Protein AF-A0A2V9TSR8-F1 (afdb_monomer_lite)

Secondary structure (DSSP, 8-state):
-------TTS---HHHHHHHHHHHHHHHHHHHHHHHHHTTPPPP---EEE---SSPPEEEEETTEEEEE-HHHHHHHHHH---HHHHHHHGGG--S--EEEEESS-HHHHGGGGGGGEEEEESS-EEEPHHHHHHHHHHS-EEEE----PPGGGT--EEEEEEEEEEETTEEEEEEEEEEEEEEE-TTT--EEEEEEEEEEEEE--HHHHHHHHHHHHHHHHT-

Sequence (224 aa):
ILALHEKEGEPGLAVSRACVLAREMVEIVRGYNELVTKAGLPPLELGVGIAYQEAAPLYLMDGEKRIMISEALNESDRLSSCNKRARKAMEPLGSPFHVYAFQTVSDADAGEAAEDFVMAFNLGGIRLSPAAFQKLRKEISLEPVTLQLPELWGSESFQLFRGLVTVDNDIFRKIVLRESRVAQVDPRNFRLQKWTDKSYYEVCSDPAIYEQLETEKAVAAARS

Structure (mmCIF, N/CA/C/O backbone):
data_AF-A0A2V9TSR8-F1
#
_entry.id   AF-A0A2V9TSR8-F1
#
loop_
_atom_site.group_PDB
_atom_site.id
_atom_site.type_symbol
_atom_site.label_atom_id
_atom_site.label_alt_id
_atom_site.label_comp_id
_atom_site.label_asym_id
_atom_site.label_entity_id
_atom_site.label_seq_id
_atom_site.pdbx_PDB_ins_code
_atom_site.Cartn_x
_atom_site.Cartn_y
_atom_site.Cartn_z
_atom_site.occupancy
_atom_site.B_iso_or_equiv
_atom_site.auth_seq_id
_atom_site.auth_comp_id
_atom_site.auth_asym_id
_atom_site.auth_atom_id
_atom_site.pdbx_PDB_model_num
ATOM 1 N N . ILE A 1 1 ? -16.050 3.374 -4.638 1.00 80.00 1 ILE A N 1
ATOM 2 C CA . ILE A 1 1 ? -15.348 4.212 -3.638 1.00 80.00 1 ILE A CA 1
ATOM 3 C C . ILE A 1 1 ? -16.033 4.016 -2.296 1.00 80.00 1 ILE A C 1
ATOM 5 O O . ILE A 1 1 ? -17.256 4.087 -2.242 1.00 80.00 1 ILE A O 1
ATOM 9 N N . LEU A 1 2 ? -15.258 3.708 -1.259 1.00 89.88 2 LEU A N 1
ATOM 10 C CA . LEU A 1 2 ? -15.707 3.535 0.122 1.00 89.88 2 LEU A CA 1
ATOM 11 C C . LEU A 1 2 ? -15.039 4.619 0.975 1.00 89.88 2 LEU A C 1
ATOM 13 O O . LEU A 1 2 ? -13.859 4.889 0.776 1.00 89.88 2 LEU A O 1
ATOM 17 N N . ALA A 1 3 ? -15.771 5.208 1.919 1.00 91.44 3 ALA A N 1
ATOM 18 C CA . ALA A 1 3 ? -15.235 6.190 2.857 1.00 91.44 3 ALA A CA 1
ATOM 19 C C . ALA A 1 3 ? -15.497 5.742 4.299 1.00 91.44 3 ALA A C 1
ATOM 21 O O . ALA A 1 3 ? -16.613 5.337 4.631 1.00 91.44 3 ALA A O 1
ATOM 22 N N . LEU A 1 4 ? -14.472 5.839 5.146 1.00 92.69 4 LEU A N 1
ATOM 23 C CA . LEU A 1 4 ? -14.573 5.637 6.589 1.00 92.69 4 LEU A CA 1
ATOM 24 C C . LEU A 1 4 ? -14.441 6.999 7.269 1.00 92.69 4 LEU A C 1
ATOM 26 O O . LEU A 1 4 ? -13.468 7.710 7.038 1.00 92.69 4 LEU A O 1
ATOM 30 N N . HIS A 1 5 ? -15.427 7.359 8.087 1.00 91.31 5 HIS A N 1
ATOM 31 C CA . HIS A 1 5 ? -15.419 8.613 8.833 1.00 91.31 5 HIS A CA 1
ATOM 32 C C . HIS A 1 5 ? -15.108 8.329 10.297 1.00 91.31 5 HIS A C 1
ATOM 34 O O . HIS A 1 5 ? -15.779 7.504 10.918 1.00 91.31 5 HIS A O 1
ATOM 40 N N . GLU A 1 6 ? -14.124 9.036 10.843 1.00 90.44 6 GLU A N 1
ATOM 41 C CA . GLU A 1 6 ? -13.910 9.088 12.286 1.00 90.44 6 GLU A CA 1
ATOM 42 C C . GLU A 1 6 ? -14.961 10.005 12.915 1.00 90.44 6 GLU A C 1
ATOM 44 O O . GLU A 1 6 ? -15.348 11.022 12.332 1.00 90.44 6 GLU A O 1
ATOM 49 N N . LYS A 1 7 ? -15.443 9.627 14.097 1.00 85.25 7 LYS A N 1
ATOM 50 C CA . LYS A 1 7 ? -16.377 10.432 14.881 1.00 85.25 7 LYS A CA 1
ATOM 51 C C . LYS A 1 7 ? -15.697 10.917 16.145 1.00 85.25 7 LYS A C 1
ATOM 53 O O . LYS A 1 7 ? -14.870 10.222 16.732 1.00 85.25 7 LYS A O 1
ATOM 58 N N . GLU A 1 8 ? -16.090 12.104 16.578 1.00 83.62 8 GLU A N 1
ATOM 59 C CA . GLU A 1 8 ? -15.640 12.648 17.849 1.00 83.62 8 GLU A CA 1
ATOM 60 C C . GLU A 1 8 ? -16.047 11.718 19.003 1.00 83.62 8 GLU A C 1
ATOM 62 O O . GLU A 1 8 ? -17.183 11.247 19.068 1.00 83.62 8 GLU A O 1
ATOM 67 N N . GLY A 1 9 ? -15.096 11.421 19.892 1.00 82.88 9 GLY A N 1
ATOM 68 C CA . GLY A 1 9 ? -15.292 10.506 21.021 1.00 82.88 9 GLY A CA 1
ATOM 69 C C . GLY A 1 9 ? -15.068 9.019 20.717 1.00 82.88 9 GLY A C 1
ATOM 70 O O . GLY A 1 9 ? -15.073 8.221 21.651 1.00 82.88 9 GLY A O 1
ATOM 71 N N . GLU A 1 10 ? -14.824 8.632 19.460 1.00 84.06 10 GLU A N 1
ATOM 72 C CA . GLU A 1 10 ? -14.423 7.267 19.092 1.00 84.06 10 GLU A CA 1
ATOM 73 C C . GLU A 1 10 ? -12.894 7.166 18.898 1.00 84.06 10 GLU A C 1
ATOM 75 O O . GLU A 1 10 ? -12.242 8.160 18.561 1.00 84.06 10 GLU A O 1
ATOM 80 N N . PRO A 1 11 ? -12.282 5.977 19.077 1.00 83.75 11 PRO A N 1
ATOM 81 C CA . PRO A 1 11 ? -10.887 5.766 18.708 1.00 83.75 11 PRO A CA 1
ATOM 82 C C . PRO A 1 11 ? -10.675 6.048 17.215 1.00 83.75 11 PRO A C 1
ATOM 84 O O . PRO A 1 11 ? -11.290 5.403 16.362 1.00 83.75 11 PRO A O 1
ATOM 87 N N . GLY A 1 12 ? -9.795 7.000 16.897 1.00 91.00 12 GLY A N 1
ATOM 88 C CA . GLY A 1 12 ? -9.456 7.373 15.522 1.00 91.00 12 GLY A CA 1
ATOM 89 C C . GLY A 1 12 ? -8.610 6.304 14.835 1.00 91.00 12 GLY A C 1
ATOM 90 O O . GLY A 1 12 ? -7.396 6.469 14.741 1.00 91.00 12 GLY A O 1
ATOM 91 N N . LEU A 1 13 ? -9.259 5.209 14.429 1.00 94.38 13 LEU A N 1
ATOM 92 C CA . LEU A 1 13 ? -8.676 4.001 13.837 1.00 94.38 13 LEU A CA 1
ATOM 93 C C . LEU A 1 13 ? -9.096 3.798 12.367 1.00 94.38 13 LEU A C 1
ATOM 95 O O . LEU A 1 13 ? -9.189 2.660 11.894 1.00 94.38 13 LEU A O 1
ATOM 99 N N . ALA A 1 14 ? -9.457 4.863 11.645 1.00 95.25 14 ALA A N 1
ATOM 100 C CA . ALA A 1 14 ? -10.018 4.713 10.304 1.00 95.25 14 ALA A CA 1
ATOM 101 C C . ALA A 1 14 ? -9.016 4.114 9.310 1.00 95.25 14 ALA A C 1
ATOM 103 O O . ALA A 1 14 ? -9.399 3.249 8.519 1.00 95.25 14 ALA A O 1
ATOM 104 N N . VAL A 1 15 ? -7.744 4.520 9.342 1.00 97.81 15 VAL A N 1
ATOM 105 C CA . VAL A 1 15 ? -6.762 4.056 8.353 1.00 97.81 15 VAL A CA 1
ATOM 106 C C . VAL A 1 15 ? -6.343 2.614 8.616 1.00 97.81 15 VAL A C 1
ATOM 108 O O . VAL A 1 15 ? -6.279 1.813 7.687 1.00 97.81 15 VAL A O 1
ATOM 111 N N . SER A 1 16 ? -6.106 2.240 9.867 1.00 97.75 16 SER A N 1
ATOM 112 C CA . SER A 1 16 ? -5.766 0.874 10.271 1.00 97.75 16 SER A CA 1
ATOM 113 C C . SER A 1 16 ? -6.896 -0.100 9.936 1.00 97.75 16 SER A C 1
ATOM 115 O O . SER A 1 16 ? -6.642 -1.156 9.349 1.00 97.75 16 SER A O 1
ATOM 117 N N . ARG A 1 17 ? -8.154 0.280 10.193 1.00 96.69 17 ARG A N 1
ATOM 118 C CA . ARG A 1 17 ? -9.332 -0.499 9.776 1.00 96.69 17 ARG A CA 1
ATOM 119 C C . ARG A 1 17 ? -9.485 -0.552 8.256 1.00 96.69 17 ARG A C 1
ATOM 121 O O . ARG A 1 17 ? -9.801 -1.620 7.734 1.00 96.69 17 ARG A O 1
ATOM 128 N N . ALA A 1 18 ? -9.203 0.537 7.535 1.00 97.94 18 ALA A N 1
ATOM 129 C CA . ALA A 1 18 ? -9.169 0.529 6.070 1.00 97.94 18 ALA A CA 1
ATOM 130 C C . ALA A 1 18 ? -8.105 -0.438 5.527 1.00 97.94 18 ALA A C 1
ATOM 132 O O . ALA A 1 18 ? -8.382 -1.167 4.578 1.00 97.94 18 ALA A O 1
ATOM 133 N N . CYS A 1 19 ? -6.919 -0.493 6.144 1.00 98.56 19 CYS A N 1
ATOM 134 C CA . CYS A 1 19 ? -5.847 -1.416 5.760 1.00 98.56 19 CYS A CA 1
ATOM 135 C C . CYS A 1 19 ? -6.279 -2.877 5.912 1.00 98.56 19 CYS A C 1
ATOM 137 O O . CYS A 1 19 ? -6.072 -3.675 4.999 1.00 98.56 19 CYS A O 1
ATOM 139 N N . VAL A 1 20 ? -6.908 -3.221 7.042 1.00 98.06 20 VAL A N 1
ATOM 140 C CA . VAL A 1 20 ? -7.464 -4.564 7.260 1.00 98.06 20 VAL A CA 1
ATOM 141 C C . VAL A 1 20 ? -8.526 -4.870 6.212 1.00 98.06 20 VAL A C 1
ATOM 143 O O . VAL A 1 20 ? -8.425 -5.880 5.527 1.00 98.06 20 VAL A O 1
ATOM 146 N N . LEU A 1 21 ? -9.511 -3.987 6.042 1.00 97.44 21 LEU A N 1
ATOM 147 C CA . LEU A 1 21 ? -10.607 -4.207 5.104 1.00 97.44 21 LEU A CA 1
ATOM 148 C C . LEU A 1 21 ? -10.109 -4.402 3.665 1.00 97.44 21 LEU A C 1
ATOM 150 O O . LEU A 1 21 ? -10.558 -5.317 2.981 1.00 97.44 21 LEU A O 1
ATOM 154 N N . ALA A 1 22 ? -9.160 -3.576 3.218 1.00 98.25 22 ALA A N 1
ATOM 155 C CA . ALA A 1 22 ? -8.553 -3.696 1.898 1.00 98.25 22 ALA A CA 1
ATOM 156 C C . ALA A 1 22 ? -7.836 -5.040 1.712 1.00 98.25 22 ALA A C 1
ATOM 158 O O . ALA A 1 22 ? -7.957 -5.656 0.653 1.00 98.25 22 ALA A O 1
ATOM 159 N N . ARG A 1 23 ? -7.130 -5.524 2.743 1.00 97.94 23 ARG A N 1
ATOM 160 C CA . ARG A 1 23 ? -6.474 -6.835 2.699 1.00 97.94 23 ARG A CA 1
ATOM 161 C C . ARG A 1 23 ? -7.484 -7.964 2.555 1.00 97.94 23 ARG A C 1
ATOM 163 O O . ARG A 1 23 ? -7.321 -8.793 1.669 1.00 97.94 23 ARG A O 1
ATOM 170 N N . GLU A 1 24 ? -8.544 -7.954 3.356 1.00 96.44 24 GLU A N 1
ATOM 171 C CA . GLU A 1 24 ? -9.595 -8.977 3.290 1.00 96.44 24 GLU A CA 1
ATOM 172 C C . GLU A 1 24 ? -10.304 -8.952 1.917 1.00 96.44 24 GLU A C 1
ATOM 174 O O . GLU A 1 24 ? -10.583 -10.003 1.345 1.00 96.44 24 GLU A O 1
ATOM 179 N N . MET A 1 25 ? -10.529 -7.769 1.320 1.00 97.31 25 MET A N 1
ATOM 180 C CA . MET A 1 25 ? -11.056 -7.652 -0.052 1.00 97.31 25 MET A CA 1
ATOM 181 C C . MET A 1 25 ? -10.139 -8.329 -1.082 1.00 97.31 25 MET A C 1
ATOM 183 O O . MET A 1 25 ? -10.617 -9.093 -1.922 1.00 97.31 25 MET A O 1
ATOM 187 N N . VAL A 1 26 ? -8.830 -8.070 -1.016 1.00 97.12 26 VAL A N 1
ATOM 188 C CA . VAL A 1 26 ? -7.840 -8.685 -1.915 1.00 97.12 26 VAL A CA 1
ATOM 189 C C . VAL A 1 26 ? -7.746 -10.199 -1.695 1.00 97.12 26 VAL A C 1
ATOM 191 O O . VAL A 1 26 ? -7.666 -10.950 -2.666 1.00 97.12 26 VAL A O 1
ATOM 194 N N . GLU A 1 27 ? -7.809 -10.669 -0.449 1.00 95.12 27 GLU A N 1
ATOM 195 C CA . GLU A 1 27 ? -7.807 -12.099 -0.113 1.00 95.12 27 GLU A CA 1
ATOM 196 C C . GLU A 1 27 ? -9.040 -12.824 -0.671 1.00 95.12 27 GLU A C 1
ATOM 198 O O . GLU A 1 27 ? -8.905 -13.901 -1.255 1.00 95.12 27 GLU A O 1
ATOM 203 N N . ILE A 1 28 ? -10.228 -12.214 -0.583 1.00 96.25 28 ILE A N 1
ATOM 204 C CA . ILE A 1 28 ? -11.452 -12.751 -1.197 1.00 96.25 28 ILE A CA 1
ATOM 205 C C . ILE A 1 28 ? -11.285 -12.862 -2.716 1.00 96.25 28 ILE A C 1
ATOM 207 O O . ILE A 1 28 ? -11.577 -13.912 -3.291 1.00 96.25 28 ILE A O 1
ATOM 211 N N . VAL A 1 29 ? -10.790 -11.806 -3.373 1.00 96.50 29 VAL A N 1
ATOM 212 C CA . VAL A 1 29 ? -10.551 -11.808 -4.827 1.00 96.50 29 VAL A CA 1
ATOM 213 C C . VAL A 1 29 ? -9.564 -12.911 -5.213 1.00 96.50 29 VAL A C 1
ATOM 215 O O . VAL A 1 29 ? -9.819 -13.652 -6.162 1.00 96.50 29 VAL A O 1
ATOM 218 N N . ARG A 1 30 ? -8.479 -13.084 -4.448 1.00 93.62 30 ARG A N 1
ATOM 219 C CA . ARG A 1 30 ? -7.506 -14.164 -4.657 1.00 93.62 30 ARG A CA 1
ATOM 220 C C . ARG A 1 30 ? -8.157 -15.545 -4.556 1.00 93.62 30 ARG A C 1
ATOM 222 O O . ARG A 1 30 ? -7.968 -16.358 -5.456 1.00 93.62 30 ARG A O 1
ATOM 229 N N . GLY A 1 31 ? -8.952 -15.794 -3.515 1.00 93.69 31 GLY A N 1
ATOM 230 C CA . GLY A 1 31 ? -9.656 -17.069 -3.348 1.00 93.69 31 GLY A CA 1
ATOM 231 C C . GLY A 1 31 ? -10.624 -17.364 -4.500 1.00 93.69 31 GLY A C 1
ATOM 232 O O . GLY A 1 31 ? -10.668 -18.482 -5.012 1.00 93.69 31 GLY A O 1
ATOM 233 N N . TYR A 1 32 ? -11.348 -16.351 -4.986 1.00 95.88 32 TYR A N 1
ATOM 234 C CA . TYR A 1 32 ? -12.201 -16.497 -6.170 1.00 95.88 32 TYR A CA 1
ATOM 235 C C . TYR A 1 32 ? -11.399 -16.754 -7.449 1.00 95.88 32 TYR A C 1
ATOM 237 O O . TYR A 1 32 ? -11.838 -17.548 -8.285 1.00 95.88 32 TYR A O 1
ATOM 245 N N . ASN A 1 33 ? -10.218 -16.146 -7.595 1.00 95.88 33 ASN A N 1
ATOM 246 C CA . ASN A 1 33 ? -9.337 -16.355 -8.7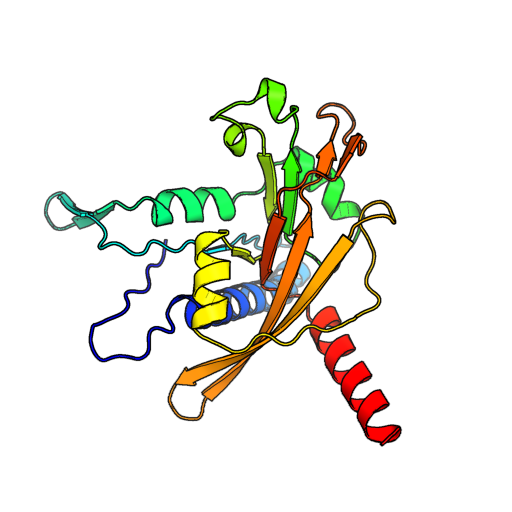46 1.00 95.88 33 ASN A CA 1
ATOM 247 C C . ASN A 1 33 ? -8.910 -17.811 -8.919 1.00 95.88 33 ASN A C 1
ATOM 249 O O . ASN A 1 33 ? -8.808 -18.272 -10.057 1.00 95.88 33 ASN A O 1
ATOM 253 N N . GLU A 1 34 ? -8.755 -18.570 -7.836 1.00 93.75 34 GLU A N 1
ATOM 254 C CA . GLU A 1 34 ? -8.507 -20.011 -7.926 1.00 93.75 34 GLU A CA 1
ATOM 255 C C . GLU A 1 34 ? -9.665 -20.761 -8.595 1.00 93.75 34 GLU A C 1
ATOM 257 O O . GLU A 1 34 ? -9.438 -21.685 -9.377 1.00 93.75 34 GLU A O 1
ATOM 262 N N . LEU A 1 35 ? -10.909 -20.369 -8.306 1.00 95.19 35 LEU A N 1
ATOM 263 C CA . LEU A 1 35 ? -12.111 -21.002 -8.851 1.00 95.19 35 LEU A CA 1
ATOM 264 C C . LEU A 1 35 ? -12.328 -20.621 -10.318 1.00 95.19 35 LEU A C 1
ATOM 266 O O . LEU A 1 35 ? -12.524 -21.502 -11.157 1.00 95.19 35 LEU A O 1
ATOM 270 N N . VAL A 1 36 ? -12.264 -19.325 -10.645 1.00 95.44 36 VAL A N 1
ATOM 271 C CA . VAL A 1 36 ? -12.540 -18.852 -12.012 1.00 95.44 36 VAL A CA 1
ATOM 272 C C . VAL A 1 36 ? -11.450 -19.283 -12.994 1.00 95.44 36 VAL A C 1
ATOM 274 O O . VAL A 1 36 ? -11.771 -19.707 -14.103 1.00 95.44 36 VAL A O 1
ATOM 277 N N . THR A 1 37 ? -10.183 -19.316 -12.565 1.00 95.00 37 THR A N 1
ATOM 278 C CA . THR A 1 37 ? -9.076 -19.787 -13.414 1.00 95.00 37 THR A CA 1
ATOM 279 C C . THR A 1 37 ? -9.192 -21.286 -13.696 1.00 95.00 37 THR A C 1
ATOM 281 O O . THR A 1 37 ? -9.008 -21.711 -14.836 1.00 95.00 37 THR A O 1
ATOM 284 N N . LYS A 1 38 ? -9.573 -22.105 -12.699 1.00 95.19 38 LYS A N 1
ATOM 285 C CA . LYS A 1 38 ? -9.859 -23.542 -12.901 1.00 95.19 38 LYS A CA 1
ATOM 286 C C . LYS A 1 38 ? -11.011 -23.774 -13.883 1.00 95.19 38 LYS A C 1
ATOM 288 O O . LYS A 1 38 ? -11.010 -24.776 -14.591 1.00 95.19 38 LYS A O 1
ATOM 293 N N . ALA A 1 39 ? -11.966 -22.849 -13.946 1.00 95.94 39 ALA A N 1
ATOM 294 C CA . ALA A 1 39 ? -13.063 -22.867 -14.909 1.00 95.94 39 ALA A CA 1
ATOM 295 C C . ALA A 1 39 ? -12.681 -22.317 -16.303 1.00 95.94 39 ALA A C 1
ATOM 297 O O . ALA A 1 39 ? -13.544 -22.221 -17.173 1.00 95.94 39 ALA A O 1
ATOM 298 N N . GLY A 1 40 ? -11.413 -21.952 -16.533 1.00 95.75 40 GLY A N 1
ATOM 299 C CA . GLY A 1 40 ? -10.937 -21.391 -17.802 1.00 95.75 40 GLY A CA 1
ATOM 300 C C . GLY A 1 40 ? -11.350 -19.935 -18.042 1.00 95.75 40 GLY A C 1
ATOM 301 O O . GLY A 1 40 ? -11.272 -19.461 -19.175 1.00 95.75 40 GLY A O 1
ATOM 302 N N . LEU A 1 41 ? -11.806 -19.229 -17.004 1.00 96.50 41 LEU A N 1
ATOM 303 C CA . LEU A 1 41 ? -12.185 -17.821 -17.080 1.00 96.50 41 LEU A CA 1
ATOM 304 C C . LEU A 1 41 ? -10.996 -16.911 -16.723 1.00 96.50 41 LEU A C 1
ATOM 306 O O . LEU A 1 41 ? -10.128 -17.313 -15.943 1.00 96.50 41 LEU A O 1
ATOM 310 N N . PRO A 1 42 ? -10.953 -15.674 -17.254 1.00 94.62 42 PRO A N 1
ATOM 311 C CA . PRO A 1 42 ? -9.964 -14.683 -16.844 1.00 94.62 42 PRO A CA 1
ATOM 312 C C . PRO A 1 42 ? -10.041 -14.381 -15.337 1.00 94.62 42 PRO A C 1
ATOM 314 O O . PRO A 1 42 ? -11.147 -14.338 -14.786 1.00 94.62 42 PRO A O 1
ATOM 317 N N . PRO A 1 43 ? -8.900 -14.136 -14.670 1.00 94.62 43 PRO A N 1
ATOM 318 C CA . PRO A 1 43 ? -8.891 -13.755 -13.265 1.00 94.62 43 PRO A CA 1
ATOM 319 C C . PRO A 1 43 ? -9.485 -12.355 -13.063 1.00 94.62 43 PRO A C 1
ATOM 321 O O . PRO A 1 43 ? -9.419 -11.484 -13.930 1.00 94.62 43 PRO A O 1
ATOM 324 N N . LEU A 1 44 ? -10.044 -12.140 -11.878 1.00 94.44 44 LEU A N 1
ATOM 325 C CA . LEU A 1 44 ? -10.450 -10.840 -11.369 1.00 94.44 44 LEU A CA 1
ATOM 326 C C . LEU A 1 44 ? -9.217 -10.054 -10.923 1.00 94.44 44 LEU A C 1
ATOM 328 O O . LEU A 1 44 ? -8.354 -10.565 -10.207 1.00 94.44 44 LEU A O 1
ATOM 332 N N . GLU A 1 45 ? -9.167 -8.784 -11.300 1.00 91.62 45 GLU A N 1
ATOM 333 C CA . GLU A 1 45 ? -8.073 -7.882 -10.958 1.00 91.62 45 GLU A CA 1
ATOM 334 C C . GLU A 1 45 ? -8.597 -6.725 -10.117 1.00 91.62 45 GLU A C 1
ATOM 336 O O . GLU A 1 45 ? -9.598 -6.095 -10.460 1.00 91.62 45 GLU A O 1
ATOM 341 N N . LEU A 1 46 ? -7.910 -6.446 -9.010 1.00 94.44 46 LEU A N 1
ATOM 342 C CA . LEU A 1 46 ? -8.274 -5.392 -8.072 1.00 94.44 46 LEU A CA 1
ATOM 343 C C . LEU A 1 46 ? -7.016 -4.643 -7.639 1.00 94.44 46 LEU A C 1
ATOM 345 O O . LEU A 1 46 ? -6.084 -5.257 -7.131 1.00 94.44 46 LEU A O 1
ATOM 349 N N . GLY A 1 47 ? -6.996 -3.326 -7.821 1.00 97.00 47 GLY A N 1
ATOM 350 C CA . GLY A 1 47 ? -6.046 -2.430 -7.165 1.00 97.00 47 GLY A CA 1
ATOM 351 C C . GLY A 1 47 ? -6.795 -1.598 -6.132 1.00 97.00 47 GLY A C 1
ATOM 352 O O . GLY A 1 47 ? -7.864 -1.066 -6.432 1.00 97.00 47 GLY A O 1
ATOM 353 N N . VAL A 1 48 ? -6.271 -1.499 -4.912 1.00 98.56 48 VAL A N 1
ATOM 354 C CA . VAL A 1 48 ? -6.876 -0.679 -3.852 1.00 98.56 48 VAL A CA 1
ATOM 355 C C . VAL A 1 48 ? -5.969 0.504 -3.542 1.00 98.56 48 VAL A C 1
ATOM 357 O O . VAL A 1 48 ? -4.764 0.339 -3.356 1.00 98.56 48 VAL A O 1
ATOM 360 N N . GLY A 1 49 ? -6.550 1.700 -3.485 1.00 98.38 49 GLY A N 1
ATOM 361 C CA . GLY A 1 49 ? -5.898 2.910 -2.995 1.00 98.38 49 GLY A CA 1
ATOM 362 C C . GLY A 1 49 ? -6.528 3.365 -1.681 1.00 98.38 49 GLY A C 1
ATOM 363 O O . GLY A 1 49 ? -7.750 3.436 -1.575 1.00 98.38 49 GLY A O 1
ATOM 364 N N . ILE A 1 50 ? -5.702 3.676 -0.684 1.00 98.62 50 ILE A N 1
ATOM 365 C CA . ILE A 1 50 ? -6.121 4.219 0.613 1.00 98.62 50 ILE A CA 1
ATOM 366 C C . ILE A 1 50 ? -5.506 5.606 0.761 1.00 98.62 50 ILE A C 1
ATOM 368 O O . ILE A 1 50 ? -4.286 5.752 0.792 1.00 98.62 50 ILE A O 1
ATOM 372 N N . ALA A 1 51 ? -6.354 6.618 0.891 1.00 98.06 51 ALA A N 1
ATOM 373 C CA . ALA A 1 51 ? -5.938 7.984 1.165 1.00 98.06 51 ALA A CA 1
ATOM 374 C C . ALA A 1 51 ? -6.619 8.500 2.433 1.00 98.06 51 ALA A C 1
ATOM 376 O O . ALA A 1 51 ? -7.675 8.008 2.835 1.00 98.06 51 ALA A O 1
ATOM 377 N N . TYR A 1 52 ? -5.998 9.491 3.064 1.00 97.50 52 TYR A N 1
ATOM 378 C CA . TYR A 1 52 ? -6.487 10.118 4.283 1.00 97.50 52 TYR A CA 1
ATOM 379 C C . TYR A 1 52 ? -6.410 11.632 4.146 1.00 97.50 52 TYR A C 1
ATOM 381 O O . TYR A 1 52 ? -5.405 12.167 3.682 1.00 97.50 52 TYR A O 1
ATOM 389 N N . GLN A 1 53 ? -7.457 12.305 4.609 1.00 94.88 53 GLN A N 1
ATOM 390 C CA . GLN A 1 53 ? -7.514 13.751 4.731 1.00 94.88 53 GLN A CA 1
ATOM 391 C C . GLN A 1 53 ? -8.066 14.087 6.115 1.00 94.88 53 GLN A C 1
ATOM 393 O O . GLN A 1 53 ? -9.112 13.580 6.512 1.00 94.88 53 GLN A O 1
ATOM 398 N N . GLU A 1 54 ? -7.379 14.967 6.840 1.00 93.31 54 GLU A N 1
ATOM 399 C CA . GLU A 1 54 ? -7.818 15.476 8.144 1.00 93.31 54 GLU A CA 1
ATOM 400 C C . GLU A 1 54 ? -8.797 16.648 7.961 1.00 93.31 54 GLU A C 1
ATOM 402 O O . GLU A 1 54 ? -8.593 17.753 8.455 1.00 93.31 54 GLU A O 1
ATOM 407 N N . ALA A 1 55 ? -9.843 16.431 7.163 1.00 91.25 55 ALA A N 1
ATOM 408 C CA . ALA A 1 55 ? -10.889 17.413 6.914 1.00 91.25 55 ALA A CA 1
ATOM 409 C C . ALA A 1 55 ? -12.205 16.720 6.556 1.00 91.25 55 ALA A C 1
ATOM 411 O O . ALA A 1 55 ? -12.223 15.635 5.972 1.00 91.25 55 ALA A O 1
ATOM 412 N N . ALA A 1 56 ? -13.319 17.370 6.885 1.00 88.94 56 ALA A N 1
ATOM 413 C CA . ALA A 1 56 ? -14.630 16.894 6.473 1.00 88.94 56 ALA A CA 1
ATOM 414 C C . ALA A 1 56 ? -14.772 16.985 4.940 1.00 88.94 56 ALA A C 1
ATOM 416 O O . ALA A 1 56 ? -14.419 18.016 4.360 1.00 88.94 56 ALA A O 1
ATOM 417 N N . PRO A 1 57 ? -15.320 15.953 4.271 1.00 91.12 57 PRO A N 1
ATOM 418 C CA . PRO A 1 57 ? -15.610 16.041 2.849 1.00 91.12 57 PRO A CA 1
ATOM 419 C C . PRO A 1 57 ? -16.768 17.014 2.595 1.00 91.12 57 PRO A C 1
ATOM 421 O O . PRO A 1 57 ? -17.688 17.148 3.409 1.00 91.12 57 PRO A O 1
ATOM 424 N N . LEU A 1 58 ? -16.767 17.645 1.424 1.00 92.44 58 LEU A N 1
ATOM 425 C CA . LEU A 1 58 ? -17.915 18.403 0.946 1.00 92.44 58 LEU A CA 1
ATOM 426 C C . LEU A 1 58 ? -18.980 17.429 0.441 1.00 92.44 58 LEU A C 1
ATOM 428 O O . LEU A 1 58 ? -18.685 16.487 -0.295 1.00 92.44 58 LEU A O 1
ATOM 432 N N . TYR A 1 59 ? -20.233 17.682 0.801 1.00 91.50 59 TYR A N 1
ATOM 433 C CA . TYR A 1 59 ? -21.367 16.934 0.282 1.00 91.50 59 TYR A CA 1
ATOM 434 C C . TYR A 1 59 ? -22.266 17.835 -0.548 1.00 91.50 59 TYR A C 1
ATOM 436 O O . TYR A 1 59 ? -22.770 18.840 -0.052 1.00 91.50 59 TYR A O 1
ATOM 444 N N . LEU A 1 60 ? -22.482 17.439 -1.798 1.00 91.81 60 LEU A N 1
ATOM 445 C CA . LEU A 1 60 ? -23.459 18.047 -2.691 1.00 91.81 60 LEU A CA 1
ATOM 446 C C . LEU A 1 60 ? -24.656 17.111 -2.858 1.00 91.81 60 LEU A C 1
ATOM 448 O O . LEU A 1 60 ? -24.521 15.890 -2.757 1.00 91.81 60 LEU A O 1
ATOM 452 N N . MET A 1 61 ? -25.821 17.693 -3.127 1.00 92.44 61 MET A N 1
ATOM 453 C CA . MET A 1 61 ? -27.029 16.948 -3.468 1.00 92.44 61 MET A CA 1
ATOM 454 C C . MET A 1 61 ? -27.321 17.121 -4.956 1.00 92.44 61 MET A C 1
ATOM 456 O O . MET A 1 61 ? -27.453 18.247 -5.432 1.00 92.44 61 MET A O 1
ATOM 460 N N . ASP A 1 62 ? -27.436 16.006 -5.669 1.00 87.94 62 ASP A N 1
ATOM 461 C CA . ASP A 1 62 ? -27.963 15.923 -7.029 1.00 87.94 62 ASP A CA 1
ATOM 462 C C . ASP A 1 62 ? -29.309 15.183 -6.973 1.00 87.94 62 ASP A C 1
ATOM 464 O O . ASP A 1 62 ? -29.383 13.949 -7.006 1.00 87.94 62 ASP A O 1
ATOM 468 N N . GLY A 1 63 ? -30.379 15.947 -6.734 1.00 90.19 63 GLY A N 1
ATOM 469 C CA . GLY A 1 63 ? -31.681 15.401 -6.351 1.00 90.19 63 GLY A CA 1
ATOM 470 C C . GLY A 1 63 ? -31.589 14.621 -5.036 1.00 90.19 63 GLY A C 1
ATOM 471 O O . GLY A 1 63 ? -31.237 15.179 -3.999 1.00 90.19 63 GLY A O 1
ATOM 472 N N . GLU A 1 64 ? -31.884 13.321 -5.085 1.00 90.88 64 GLU A N 1
ATOM 473 C CA . GLU A 1 64 ? -31.774 12.405 -3.937 1.00 90.88 64 GLU A CA 1
ATOM 474 C C . GLU A 1 64 ? -30.378 11.769 -3.800 1.00 90.88 64 GLU A C 1
ATOM 476 O O . GLU A 1 64 ? -30.102 11.063 -2.827 1.00 90.88 64 GLU A O 1
ATOM 481 N N . LYS A 1 65 ? -29.473 11.994 -4.763 1.00 86.94 65 LYS A N 1
ATOM 482 C CA . LYS A 1 65 ? -28.120 11.431 -4.733 1.00 86.94 65 LYS A CA 1
ATOM 483 C C . LYS A 1 65 ? -27.169 12.360 -3.991 1.00 86.94 65 LYS A C 1
ATOM 485 O O . LYS A 1 65 ? -26.994 13.520 -4.352 1.00 86.94 65 LYS A O 1
ATOM 490 N N . ARG A 1 66 ? -26.484 11.813 -2.988 1.00 87.94 66 ARG A N 1
ATOM 491 C CA . ARG A 1 66 ? -25.415 12.504 -2.265 1.00 87.94 66 ARG A CA 1
ATOM 492 C C . ARG A 1 66 ? -24.079 12.275 -2.970 1.00 87.94 66 ARG A C 1
ATOM 494 O O . ARG A 1 66 ? -23.625 11.137 -3.072 1.00 87.94 66 ARG A O 1
ATOM 501 N N . ILE A 1 67 ? -23.442 13.351 -3.416 1.00 89.75 67 ILE A N 1
ATOM 502 C CA . ILE A 1 67 ? -22.105 13.338 -4.018 1.00 89.75 67 ILE A CA 1
ATOM 503 C C . ILE A 1 67 ? -21.106 13.792 -2.957 1.00 89.75 67 ILE A C 1
ATOM 505 O O . ILE A 1 67 ? -21.251 14.868 -2.380 1.00 89.75 67 ILE A O 1
ATOM 509 N N . MET A 1 68 ? -20.102 12.960 -2.686 1.00 92.00 68 MET A N 1
ATOM 510 C CA . MET A 1 68 ? -18.978 13.302 -1.817 1.00 92.00 68 MET A CA 1
ATOM 511 C C . MET A 1 68 ? -17.841 13.878 -2.661 1.00 92.00 68 MET A C 1
ATOM 513 O O . MET A 1 68 ? -17.434 13.263 -3.644 1.00 92.00 68 MET A O 1
ATOM 517 N N . ILE A 1 69 ? -17.309 15.025 -2.249 1.00 90.81 69 ILE A N 1
ATOM 518 C CA . ILE A 1 69 ? -16.139 15.664 -2.847 1.00 90.81 69 ILE A CA 1
ATOM 519 C C . ILE A 1 69 ? -15.062 15.786 -1.768 1.00 90.81 69 ILE A C 1
ATOM 521 O O . ILE A 1 69 ? -15.282 16.388 -0.717 1.00 90.81 69 ILE A O 1
ATOM 525 N N . SER A 1 70 ? -13.899 15.191 -2.024 1.00 92.25 70 SER A N 1
ATOM 526 C CA . SER A 1 70 ? -12.734 15.218 -1.138 1.00 92.25 70 SER A CA 1
ATOM 527 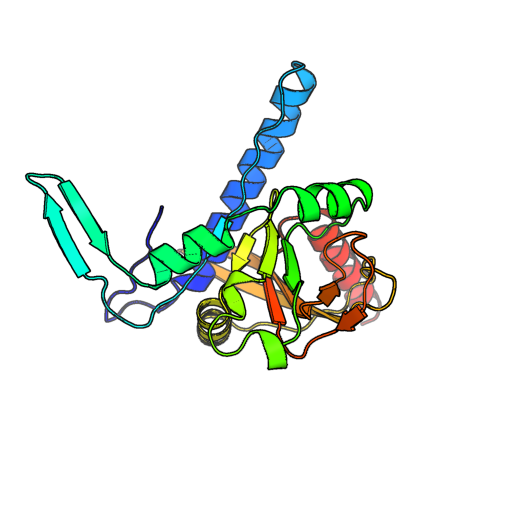C C . SER A 1 70 ? -11.460 14.999 -1.948 1.00 92.25 70 SER A C 1
ATOM 529 O O . SER A 1 70 ? -11.461 14.271 -2.942 1.00 92.25 70 SER A O 1
ATOM 531 N N . GLU A 1 71 ? -10.360 15.602 -1.505 1.00 92.69 71 GLU A N 1
ATOM 532 C CA . GLU A 1 71 ? -9.041 15.375 -2.096 1.00 92.69 71 GLU A CA 1
ATOM 533 C C . GLU A 1 71 ? -8.584 13.927 -1.896 1.00 92.69 71 GLU A C 1
ATOM 535 O O . GLU A 1 71 ? -8.078 13.318 -2.839 1.00 92.69 71 GLU A O 1
ATOM 540 N N . ALA A 1 72 ? -8.860 13.337 -0.726 1.00 94.50 72 ALA A N 1
ATOM 541 C CA . ALA A 1 72 ? -8.567 11.930 -0.457 1.00 94.50 72 ALA A CA 1
ATOM 542 C C . ALA A 1 72 ? -9.323 10.992 -1.408 1.00 94.50 72 ALA A C 1
ATOM 544 O O . ALA A 1 72 ? -8.804 9.943 -1.775 1.00 94.50 72 ALA A O 1
ATOM 545 N N . LEU A 1 73 ? -10.523 11.365 -1.865 1.00 93.56 73 LEU A N 1
ATOM 546 C CA . LEU A 1 73 ? -11.254 10.566 -2.849 1.00 93.56 73 LEU A CA 1
ATOM 547 C C . LEU A 1 73 ? -10.482 10.508 -4.174 1.00 93.56 73 LEU A C 1
ATOM 549 O O . LEU A 1 73 ? -10.199 9.415 -4.667 1.00 93.56 73 LEU A O 1
ATOM 553 N N . ASN A 1 74 ? -10.079 11.666 -4.699 1.00 92.38 74 ASN A N 1
ATOM 554 C CA . ASN A 1 74 ? -9.303 11.760 -5.938 1.00 92.38 74 ASN A CA 1
ATOM 555 C C . ASN A 1 74 ? -7.937 11.070 -5.813 1.00 92.38 74 ASN A C 1
ATOM 557 O O . ASN A 1 74 ? -7.491 10.393 -6.737 1.00 92.38 74 ASN A O 1
ATOM 561 N N . GLU A 1 75 ? -7.268 11.229 -4.670 1.00 95.00 75 GLU A N 1
ATOM 562 C CA . GLU A 1 75 ? -5.995 10.566 -4.402 1.00 95.00 75 GLU A CA 1
ATOM 563 C C . GLU A 1 75 ? -6.160 9.040 -4.330 1.00 95.00 75 GLU A C 1
ATOM 565 O O . GLU A 1 75 ? -5.398 8.317 -4.967 1.00 95.00 75 GLU A O 1
ATOM 570 N N . SER A 1 76 ? -7.185 8.533 -3.633 1.00 96.19 76 SER A N 1
ATOM 571 C CA . SER A 1 76 ? -7.449 7.089 -3.530 1.00 96.19 76 SER A CA 1
ATOM 572 C C . SER A 1 76 ? -7.682 6.436 -4.897 1.00 96.19 76 SER A C 1
ATOM 574 O O . SER A 1 76 ? -7.161 5.349 -5.153 1.00 96.19 76 SER A O 1
ATOM 576 N N . ASP A 1 77 ? -8.382 7.126 -5.803 1.00 94.75 77 ASP A N 1
ATOM 577 C CA . ASP A 1 77 ? -8.607 6.665 -7.173 1.00 94.75 77 ASP A CA 1
ATOM 578 C C . ASP A 1 77 ? -7.281 6.570 -7.944 1.00 94.75 77 ASP A C 1
ATOM 580 O O . ASP A 1 77 ? -6.946 5.507 -8.475 1.00 94.75 77 ASP A O 1
ATOM 584 N N . ARG A 1 78 ? -6.440 7.616 -7.884 1.00 94.12 78 ARG A N 1
ATOM 585 C CA . ARG A 1 78 ? -5.090 7.589 -8.479 1.00 94.12 78 ARG A CA 1
ATOM 586 C C . ARG A 1 78 ? -4.232 6.454 -7.918 1.00 94.12 78 ARG A C 1
ATOM 588 O O . ARG A 1 78 ? -3.566 5.756 -8.686 1.00 94.12 78 ARG A O 1
ATOM 595 N N . LEU A 1 79 ? -4.254 6.235 -6.602 1.00 96.69 79 LEU A N 1
ATOM 596 C CA . LEU A 1 79 ? -3.472 5.188 -5.932 1.00 96.69 79 LEU A CA 1
ATOM 597 C C . LEU A 1 79 ? -3.920 3.769 -6.307 1.00 96.69 79 LEU A C 1
ATOM 599 O O . LEU A 1 79 ? -3.096 2.853 -6.282 1.00 96.69 79 LEU A O 1
ATOM 603 N N . SER A 1 80 ? -5.192 3.586 -6.668 1.00 96.94 80 SER A N 1
ATOM 604 C CA . SER A 1 80 ? -5.741 2.299 -7.117 1.00 96.94 80 SER A CA 1
ATOM 605 C C . SER A 1 80 ? -5.315 1.906 -8.538 1.00 96.94 80 SER A C 1
ATOM 607 O O . SER A 1 80 ? -5.442 0.747 -8.928 1.00 96.94 80 SER A O 1
ATOM 609 N N . SER A 1 81 ? -4.793 2.860 -9.316 1.00 95.19 81 SER A N 1
ATOM 610 C CA . SER A 1 81 ? -4.512 2.672 -10.739 1.00 95.19 81 SER A CA 1
ATOM 611 C C . SER A 1 81 ? -3.294 1.783 -11.024 1.00 95.19 81 SER A C 1
ATOM 613 O O . SER A 1 81 ? -2.328 1.719 -10.260 1.00 95.19 81 SER A O 1
ATOM 615 N N . CYS A 1 82 ? -3.308 1.140 -12.194 1.00 96.62 82 CYS A N 1
ATOM 616 C CA . CYS A 1 82 ? -2.192 0.355 -12.711 1.00 96.62 82 CYS A CA 1
ATOM 617 C C . CYS A 1 82 ? -1.859 0.767 -14.149 1.00 96.62 82 CYS A C 1
ATOM 619 O O . CYS A 1 82 ? -2.669 0.644 -15.070 1.00 96.62 82 CYS A O 1
ATOM 621 N N . ASN A 1 83 ? -0.642 1.256 -14.360 1.00 95.81 83 ASN A N 1
ATOM 622 C CA . ASN A 1 83 ? -0.140 1.660 -15.660 1.00 95.81 83 ASN A CA 1
ATOM 623 C C . ASN A 1 83 ? 0.243 0.433 -16.499 1.00 95.81 83 ASN A C 1
ATOM 625 O O . ASN A 1 83 ? 1.032 -0.413 -16.080 1.00 95.81 83 ASN A O 1
ATOM 629 N N . LYS A 1 84 ? -0.233 0.386 -17.747 1.00 94.31 84 LYS A N 1
ATOM 630 C CA . LYS A 1 84 ? 0.009 -0.725 -18.684 1.00 94.31 84 LYS A CA 1
ATOM 631 C C . LYS A 1 84 ? 1.494 -1.045 -18.913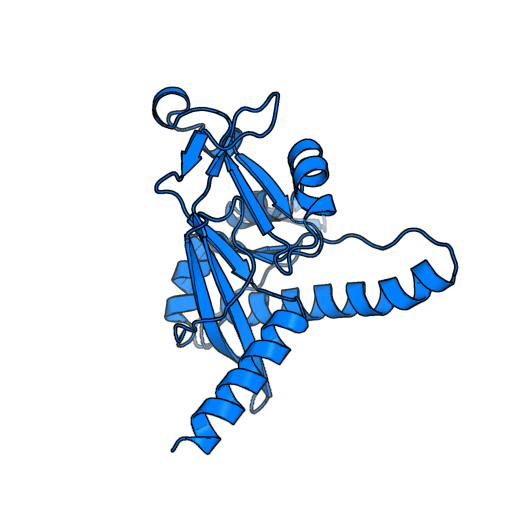 1.00 94.31 84 LYS A C 1
ATOM 633 O O . LYS A 1 84 ? 1.844 -2.212 -19.075 1.00 94.31 84 LYS A O 1
ATOM 638 N N . ARG A 1 85 ? 2.373 -0.035 -18.974 1.00 93.00 85 ARG A N 1
ATOM 639 C CA . ARG A 1 85 ? 3.818 -0.257 -19.171 1.00 93.00 85 ARG A CA 1
ATOM 640 C C . ARG A 1 85 ? 4.471 -0.806 -17.912 1.00 93.00 85 ARG A C 1
ATOM 642 O O . ARG A 1 85 ? 5.222 -1.769 -18.019 1.00 93.00 85 ARG A O 1
ATOM 649 N N . ALA A 1 86 ? 4.145 -0.234 -16.752 1.00 94.94 86 ALA A N 1
ATOM 650 C CA . ALA A 1 86 ? 4.625 -0.739 -15.469 1.00 94.94 86 ALA A CA 1
ATOM 651 C C . ALA A 1 86 ? 4.176 -2.191 -15.264 1.00 94.94 86 ALA A C 1
ATOM 653 O O . ALA A 1 86 ? 4.998 -3.052 -14.988 1.00 94.94 86 ALA A O 1
ATOM 654 N N . ARG A 1 87 ? 2.909 -2.501 -15.556 1.00 94.94 87 ARG A N 1
ATOM 655 C CA . ARG A 1 87 ? 2.377 -3.868 -15.543 1.00 94.94 87 ARG A CA 1
ATOM 656 C C . ARG A 1 87 ? 3.205 -4.847 -16.371 1.00 94.94 87 ARG A C 1
ATOM 658 O O . ARG A 1 87 ? 3.667 -5.847 -15.837 1.00 94.94 87 ARG A O 1
ATOM 665 N N . LYS A 1 88 ? 3.467 -4.521 -17.641 1.00 94.88 88 LYS A N 1
ATOM 666 C CA . LYS A 1 88 ? 4.276 -5.370 -18.532 1.00 94.88 88 LYS A CA 1
ATOM 667 C C . LYS A 1 88 ? 5.696 -5.611 -18.000 1.00 94.88 88 LYS A C 1
ATOM 669 O O . LYS A 1 88 ? 6.274 -6.656 -18.282 1.00 94.88 88 LYS A O 1
ATOM 674 N N . ALA A 1 89 ? 6.267 -4.639 -17.292 1.00 92.81 89 ALA A N 1
ATOM 675 C CA . ALA A 1 89 ? 7.598 -4.759 -16.710 1.00 92.81 89 ALA A CA 1
ATOM 676 C C . ALA A 1 89 ? 7.608 -5.572 -15.405 1.00 92.81 89 ALA A C 1
ATOM 678 O O . ALA A 1 89 ? 8.573 -6.287 -15.155 1.00 92.81 89 ALA A O 1
ATOM 679 N N . MET A 1 90 ? 6.546 -5.472 -14.600 1.00 93.88 90 MET A N 1
ATOM 680 C CA . MET A 1 90 ? 6.499 -6.037 -13.249 1.00 93.88 90 MET A CA 1
ATOM 681 C C . MET A 1 90 ? 5.932 -7.456 -13.180 1.00 93.88 90 MET A C 1
ATOM 683 O O . MET A 1 90 ? 6.461 -8.265 -12.424 1.00 93.88 90 MET A O 1
ATOM 687 N N . GLU A 1 91 ? 4.911 -7.797 -13.975 1.00 89.62 91 GLU A N 1
ATOM 688 C CA . GLU A 1 91 ? 4.290 -9.136 -13.948 1.00 89.62 91 GLU A CA 1
ATOM 689 C C . GLU A 1 91 ? 5.290 -10.302 -14.106 1.00 89.62 91 GLU A C 1
ATOM 691 O O . GLU A 1 91 ? 5.176 -11.272 -13.356 1.00 89.62 91 GLU A O 1
ATOM 696 N N . PRO A 1 92 ? 6.303 -10.246 -15.001 1.00 90.88 92 PRO A N 1
ATOM 697 C CA . PRO A 1 92 ? 7.240 -11.358 -15.178 1.00 90.88 92 PRO A CA 1
ATOM 698 C C . PRO A 1 92 ? 8.162 -11.620 -13.982 1.00 90.88 92 PRO A C 1
ATOM 700 O O . PRO A 1 92 ? 8.816 -12.658 -13.947 1.00 90.88 92 PRO A O 1
ATOM 703 N N . LEU A 1 93 ? 8.266 -10.680 -13.036 1.00 87.81 93 LEU A N 1
ATOM 704 C CA . LEU A 1 93 ? 9.205 -10.784 -11.918 1.00 87.81 93 LEU A CA 1
ATOM 705 C C . LEU A 1 93 ? 8.723 -11.739 -10.822 1.00 87.81 93 LEU A C 1
ATOM 707 O O . LEU A 1 93 ? 9.542 -12.169 -10.016 1.00 87.81 93 LEU A O 1
ATOM 711 N N . GLY A 1 94 ? 7.423 -12.058 -10.775 1.00 85.69 94 GLY A N 1
ATOM 712 C CA . GLY A 1 94 ? 6.861 -12.950 -9.753 1.00 85.69 94 GLY A CA 1
ATOM 713 C C . GLY A 1 94 ? 7.118 -12.469 -8.321 1.00 85.69 94 GLY A C 1
ATOM 714 O O . GLY A 1 94 ? 7.328 -13.281 -7.425 1.00 85.69 94 GLY A O 1
ATOM 715 N N . SER A 1 95 ? 7.175 -11.150 -8.123 1.00 91.38 95 SER A N 1
ATOM 716 C CA . SER A 1 95 ? 7.415 -10.549 -6.812 1.00 91.38 95 SER A CA 1
ATOM 717 C C . SER A 1 95 ? 6.238 -10.810 -5.863 1.00 91.38 95 SER A C 1
ATOM 719 O O . SER A 1 95 ? 5.094 -10.733 -6.311 1.00 91.38 95 SER A O 1
ATOM 721 N N . PRO A 1 96 ? 6.479 -11.027 -4.554 1.00 94.25 96 PRO A N 1
ATOM 722 C CA . PRO A 1 96 ? 5.410 -11.052 -3.551 1.00 94.25 96 PRO A CA 1
ATOM 723 C C . PRO A 1 96 ? 4.813 -9.656 -3.285 1.00 94.25 96 PRO A C 1
ATOM 725 O O . PRO A 1 96 ? 3.840 -9.511 -2.544 1.00 94.25 96 PRO A O 1
ATOM 728 N N . PHE A 1 97 ? 5.394 -8.603 -3.864 1.00 96.19 97 PHE A N 1
ATOM 729 C CA . PHE A 1 97 ? 4.885 -7.240 -3.779 1.00 96.19 97 PHE A CA 1
ATOM 730 C C . PHE A 1 97 ? 4.048 -6.884 -5.005 1.00 96.19 97 PHE A C 1
ATOM 732 O O . PHE A 1 97 ? 4.422 -7.160 -6.147 1.00 96.19 97 PHE A O 1
ATOM 739 N N . HIS A 1 98 ? 2.928 -6.215 -4.755 1.00 96.62 98 HIS A N 1
ATOM 740 C CA . HIS A 1 98 ? 1.885 -5.943 -5.742 1.00 96.62 98 HIS A CA 1
ATOM 741 C C . HIS A 1 98 ? 1.739 -4.447 -6.040 1.00 96.62 98 HIS A C 1
ATOM 743 O O . HIS A 1 98 ? 0.923 -4.047 -6.877 1.00 96.62 98 HIS A O 1
ATOM 749 N N . VAL A 1 99 ? 2.545 -3.619 -5.372 1.00 97.88 99 VAL A N 1
ATOM 750 C CA . VAL A 1 99 ? 2.594 -2.172 -5.547 1.00 97.88 99 VAL A CA 1
ATOM 751 C C . VAL A 1 99 ? 4.017 -1.734 -5.871 1.00 97.88 99 VAL A C 1
ATOM 753 O O . VAL A 1 99 ? 4.952 -2.040 -5.138 1.00 97.88 99 VAL A O 1
ATOM 756 N N . TYR A 1 100 ? 4.163 -0.960 -6.946 1.00 97.31 100 TYR A N 1
ATOM 757 C CA . TYR A 1 100 ? 5.390 -0.239 -7.276 1.00 97.31 100 TYR A CA 1
ATOM 758 C C . TYR A 1 100 ? 5.061 1.139 -7.854 1.00 97.31 100 TYR A C 1
ATOM 760 O O . TYR A 1 100 ? 4.026 1.334 -8.495 1.00 97.31 100 TYR A O 1
ATOM 768 N N . ALA A 1 101 ? 5.950 2.108 -7.657 1.00 96.06 101 ALA A N 1
ATOM 769 C CA . ALA A 1 101 ? 5.819 3.442 -8.230 1.00 96.06 101 ALA A CA 1
ATOM 770 C C . ALA A 1 101 ? 7.114 3.851 -8.932 1.00 96.06 101 ALA A C 1
ATOM 772 O O . ALA A 1 101 ? 8.206 3.727 -8.372 1.00 96.06 101 ALA A O 1
ATOM 773 N N . PHE A 1 102 ? 6.973 4.359 -10.156 1.00 95.69 102 PHE A N 1
ATOM 774 C CA . PHE A 1 102 ? 8.093 4.739 -11.007 1.00 95.69 102 PHE A CA 1
ATOM 775 C C . PHE A 1 102 ? 7.933 6.161 -11.506 1.00 95.69 102 PHE A C 1
ATOM 777 O O . PHE A 1 102 ? 6.880 6.522 -12.016 1.00 95.69 102 PHE A O 1
ATOM 784 N N . GLN A 1 103 ? 8.992 6.946 -11.426 1.00 94.12 103 GLN A N 1
ATOM 785 C CA . GLN A 1 103 ? 9.030 8.298 -11.955 1.00 94.12 103 GLN A CA 1
ATOM 786 C C . GLN A 1 103 ? 9.682 8.297 -13.347 1.00 94.12 103 GLN A C 1
ATOM 788 O O . GLN A 1 103 ? 10.725 7.673 -13.542 1.00 94.12 103 GLN A O 1
ATOM 793 N N . THR A 1 104 ? 9.081 8.979 -14.327 1.00 90.81 104 THR A N 1
ATOM 794 C CA . THR A 1 104 ? 9.584 8.989 -15.722 1.00 90.81 104 THR A CA 1
ATOM 795 C C . THR A 1 104 ? 10.335 10.251 -16.137 1.00 90.81 104 THR A C 1
ATOM 797 O O . THR A 1 104 ? 10.875 10.302 -17.240 1.00 90.81 104 THR A O 1
ATOM 800 N N . VAL A 1 105 ? 10.352 11.277 -15.290 1.00 84.12 105 VAL A N 1
ATOM 801 C CA . VAL A 1 105 ? 11.039 12.563 -15.514 1.00 84.12 105 VAL A CA 1
ATOM 802 C C . VAL A 1 105 ? 11.761 12.970 -14.234 1.00 84.12 105 VAL A C 1
ATOM 804 O O . VAL A 1 105 ? 11.353 12.547 -13.158 1.00 84.12 105 VAL A O 1
ATOM 807 N N . SER A 1 106 ? 12.820 13.773 -14.296 1.00 72.69 106 SER A N 1
ATOM 808 C CA . SER A 1 106 ? 13.506 14.181 -13.064 1.00 72.69 106 SER A CA 1
ATOM 809 C C . SER A 1 106 ? 12.656 15.160 -12.236 1.00 72.69 106 SER A C 1
ATOM 811 O O . SER A 1 106 ? 11.821 15.871 -12.790 1.00 72.69 106 SER A O 1
ATOM 813 N N . ASP A 1 107 ? 12.870 15.230 -10.916 1.00 67.81 107 ASP A N 1
ATOM 814 C CA . ASP A 1 107 ? 12.170 16.204 -10.054 1.00 67.81 107 ASP A CA 1
ATOM 815 C C . ASP A 1 107 ? 12.422 17.660 -10.483 1.00 67.81 107 ASP A C 1
ATOM 817 O O . ASP A 1 107 ? 11.520 18.490 -10.397 1.00 67.81 107 ASP A O 1
ATOM 821 N N . ALA A 1 108 ? 13.622 17.957 -10.998 1.00 65.62 108 ALA A N 1
ATOM 822 C CA . ALA A 1 108 ? 13.975 19.282 -11.509 1.00 65.62 108 ALA A CA 1
ATOM 823 C C . ALA A 1 108 ? 13.166 19.664 -12.761 1.00 65.62 108 ALA A C 1
ATOM 825 O O . ALA A 1 108 ? 12.856 20.837 -12.949 1.00 65.62 108 ALA A O 1
ATOM 826 N N . ASP A 1 109 ? 12.801 18.676 -13.584 1.00 67.69 109 ASP A N 1
ATOM 827 C CA . ASP A 1 109 ? 12.023 18.884 -14.810 1.00 67.69 109 ASP A CA 1
ATOM 828 C C . ASP A 1 109 ? 10.508 18.870 -14.554 1.00 67.69 109 ASP A C 1
ATOM 830 O O . ASP A 1 109 ? 9.739 19.402 -15.352 1.00 67.69 109 ASP A O 1
ATOM 834 N N . ALA A 1 110 ? 10.067 18.238 -13.462 1.00 66.00 110 ALA A N 1
ATOM 835 C CA . ALA A 1 110 ? 8.652 18.016 -13.177 1.00 66.00 110 ALA A CA 1
ATOM 836 C C . ALA A 1 110 ? 7.993 19.140 -12.367 1.00 66.00 110 ALA A C 1
ATOM 838 O O . ALA A 1 110 ? 6.793 19.374 -12.513 1.00 66.00 110 ALA A O 1
ATOM 839 N N . GLY A 1 111 ? 8.754 19.816 -11.497 1.00 68.94 111 GLY A N 1
ATOM 840 C CA . GLY A 1 111 ? 8.218 20.838 -10.596 1.00 68.94 111 GLY A CA 1
ATOM 841 C C . GLY A 1 111 ? 7.030 20.323 -9.768 1.00 68.94 111 GLY A C 1
ATOM 842 O O . GLY A 1 111 ? 7.073 19.223 -9.217 1.00 68.94 111 GLY A O 1
ATOM 843 N N . GLU A 1 112 ? 5.952 21.108 -9.705 1.00 59.97 112 GLU A N 1
ATOM 844 C CA . GLU A 1 112 ? 4.712 20.760 -8.987 1.00 59.97 112 GLU A CA 1
ATOM 845 C C . GLU A 1 112 ? 3.908 19.627 -9.653 1.00 59.97 112 GLU A C 1
ATOM 847 O O . GLU A 1 112 ? 3.106 18.976 -8.991 1.00 59.97 112 GLU A O 1
ATOM 852 N N . ALA A 1 113 ? 4.159 19.320 -10.931 1.00 62.97 113 ALA A N 1
ATOM 853 C CA . ALA A 1 113 ? 3.476 18.253 -11.671 1.00 62.97 113 ALA A CA 1
ATOM 854 C C . ALA A 1 113 ? 4.148 16.877 -11.504 1.00 62.97 113 ALA A C 1
ATOM 856 O O . ALA A 1 113 ? 3.872 15.942 -12.253 1.00 62.97 113 ALA A O 1
ATOM 857 N N . ALA A 1 114 ? 5.060 16.718 -10.539 1.00 66.19 114 ALA A N 1
ATOM 858 C CA . ALA A 1 114 ? 5.821 15.481 -10.369 1.00 66.19 114 ALA A CA 1
ATOM 859 C C . ALA A 1 114 ? 4.955 14.232 -10.140 1.00 66.19 114 ALA A C 1
ATOM 861 O O . ALA A 1 114 ? 5.374 13.135 -10.513 1.00 66.19 114 ALA A O 1
ATOM 862 N N . GLU A 1 115 ? 3.761 14.382 -9.563 1.00 65.56 115 GLU A N 1
ATOM 863 C CA . GLU A 1 115 ? 2.804 13.283 -9.390 1.00 65.56 115 GLU A CA 1
ATOM 864 C C . GLU A 1 115 ? 2.197 12.801 -10.716 1.00 65.56 115 GLU A C 1
ATOM 866 O O . GLU A 1 115 ? 1.955 11.602 -10.870 1.00 65.56 115 GLU A O 1
ATOM 871 N N . ASP A 1 116 ? 2.045 13.687 -11.706 1.00 69.81 116 ASP A N 1
ATOM 872 C CA . ASP A 1 116 ? 1.478 13.359 -13.024 1.00 69.81 116 ASP A CA 1
ATOM 873 C C . ASP A 1 116 ? 2.411 12.470 -13.860 1.00 69.81 116 ASP A C 1
ATOM 875 O O . ASP A 1 116 ? 1.986 11.800 -14.804 1.00 69.81 116 ASP A O 1
ATOM 879 N N . PHE A 1 117 ? 3.694 12.417 -13.492 1.00 81.94 117 PHE A N 1
ATOM 880 C CA . PHE A 1 117 ? 4.713 11.606 -14.156 1.00 81.94 117 PHE A CA 1
ATOM 881 C C . PHE A 1 117 ? 5.071 10.324 -13.394 1.00 81.94 117 PHE A C 1
ATOM 883 O O . PHE A 1 117 ? 6.126 9.722 -13.637 1.00 81.94 117 PHE A O 1
ATOM 890 N N . VAL A 1 118 ? 4.202 9.893 -12.475 1.00 89.00 118 VAL A N 1
ATOM 891 C CA . VAL A 1 118 ? 4.341 8.611 -11.784 1.00 89.00 118 VAL A CA 1
ATOM 892 C C . VAL A 1 118 ? 3.598 7.519 -12.551 1.00 89.00 118 VAL A C 1
ATOM 894 O O . VAL A 1 118 ? 2.373 7.486 -12.627 1.00 89.00 118 VAL A O 1
ATOM 897 N N . MET A 1 119 ? 4.339 6.548 -13.077 1.00 93.81 119 MET A N 1
ATOM 898 C CA . MET A 1 119 ? 3.770 5.279 -13.517 1.00 93.81 119 MET A CA 1
ATOM 899 C C . MET A 1 119 ? 3.553 4.381 -12.298 1.00 93.81 119 MET A C 1
ATOM 901 O O . MET A 1 119 ? 4.506 3.865 -11.714 1.00 93.81 119 MET A O 1
ATOM 905 N N . ALA A 1 120 ? 2.293 4.184 -11.919 1.00 95.19 120 ALA A N 1
ATOM 906 C CA . ALA A 1 120 ? 1.914 3.257 -10.860 1.00 95.19 120 ALA A CA 1
ATOM 907 C C . ALA A 1 120 ? 1.816 1.818 -11.384 1.00 95.19 120 ALA A C 1
ATOM 909 O O . ALA A 1 120 ? 1.325 1.579 -12.483 1.00 95.19 120 ALA A O 1
ATOM 910 N N . PHE A 1 121 ? 2.231 0.851 -10.582 1.00 97.25 121 PHE A N 1
ATOM 911 C CA . PHE A 1 121 ? 1.816 -0.540 -10.682 1.00 97.25 121 PHE A CA 1
ATOM 912 C C . PHE A 1 121 ? 1.057 -0.865 -9.400 1.00 97.25 121 PHE A C 1
ATOM 914 O O . PHE A 1 121 ? 1.620 -0.736 -8.317 1.00 97.25 121 PHE A O 1
ATOM 921 N N . ASN A 1 122 ? -0.213 -1.233 -9.524 1.00 97.62 122 ASN A N 1
ATOM 922 C CA . ASN A 1 122 ? -1.042 -1.702 -8.419 1.00 97.62 122 ASN A CA 1
ATOM 923 C C . ASN A 1 122 ? -1.986 -2.778 -8.966 1.00 97.62 122 ASN A C 1
ATOM 925 O O . ASN A 1 122 ? -3.041 -2.470 -9.516 1.00 97.62 122 ASN A O 1
ATOM 929 N N . LEU A 1 123 ? -1.557 -4.037 -8.908 1.00 95.56 123 LEU A N 1
ATOM 930 C CA . LEU A 1 123 ? -2.310 -5.166 -9.451 1.00 95.56 123 LEU A CA 1
ATOM 931 C C . LEU A 1 123 ? -2.428 -6.241 -8.377 1.00 95.56 123 LEU A C 1
ATOM 933 O O . LEU A 1 123 ? -1.443 -6.896 -8.065 1.00 95.56 123 LEU A O 1
ATOM 937 N N . GLY A 1 124 ? -3.612 -6.395 -7.784 1.00 94.75 124 GLY A N 1
ATOM 938 C CA . GLY A 1 124 ? -3.784 -7.200 -6.568 1.00 94.75 124 GLY A CA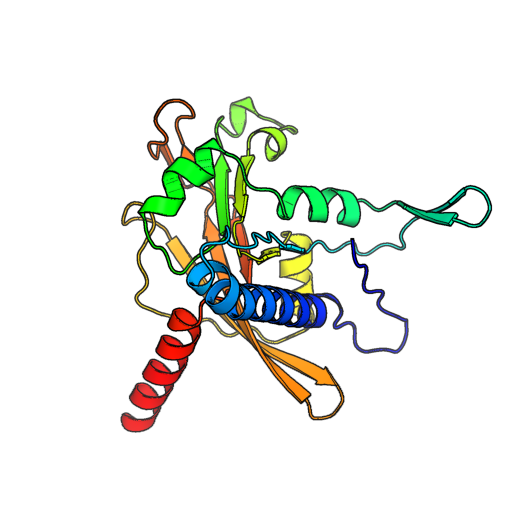 1
ATOM 939 C C . GLY A 1 124 ? -3.199 -6.538 -5.315 1.00 94.75 124 GLY A C 1
ATOM 940 O O . GLY A 1 124 ? -3.062 -7.195 -4.285 1.00 94.75 124 GLY A O 1
ATOM 941 N N . GLY A 1 125 ? -2.815 -5.261 -5.406 1.00 97.44 125 GLY A N 1
ATOM 942 C CA . GLY A 1 125 ? -2.115 -4.526 -4.361 1.00 97.44 125 GLY A CA 1
ATOM 943 C C . GLY A 1 125 ? -3.001 -3.551 -3.592 1.00 97.44 125 GLY A C 1
ATOM 944 O O . GLY A 1 125 ? -4.158 -3.286 -3.935 1.00 97.44 125 GLY A O 1
ATOM 945 N N . ILE A 1 126 ? -2.428 -3.008 -2.517 1.00 98.75 126 ILE A N 1
ATOM 946 C CA . ILE A 1 126 ? -3.072 -2.028 -1.640 1.00 98.75 126 ILE A CA 1
ATOM 947 C C . ILE A 1 126 ? -2.067 -0.916 -1.375 1.00 98.75 126 ILE A C 1
ATOM 949 O O . ILE A 1 126 ? -1.123 -1.098 -0.608 1.00 98.75 126 ILE A O 1
ATOM 953 N N . ARG A 1 127 ? -2.254 0.238 -2.012 1.00 98.75 127 ARG A N 1
ATOM 954 C CA . ARG A 1 127 ? -1.342 1.380 -1.916 1.00 98.75 127 ARG A CA 1
ATOM 955 C C . ARG A 1 127 ? -1.894 2.443 -0.972 1.00 98.75 127 ARG A C 1
ATOM 957 O O . ARG A 1 127 ? -3.063 2.804 -1.083 1.00 98.75 127 ARG A O 1
ATOM 964 N N . LEU A 1 128 ? -1.050 2.989 -0.098 1.00 98.62 128 LEU A N 1
ATOM 965 C CA . LEU A 1 128 ? -1.408 4.104 0.786 1.00 98.6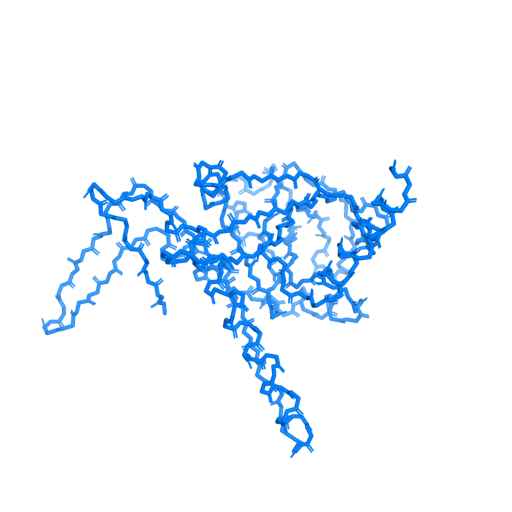2 128 LEU A CA 1
ATOM 966 C C . LEU A 1 128 ? -0.823 5.424 0.288 1.00 98.62 128 LEU A C 1
ATOM 968 O O . LEU A 1 128 ? 0.289 5.459 -0.250 1.00 98.62 128 LEU A O 1
ATOM 972 N N . SER A 1 129 ? -1.543 6.516 0.543 1.00 97.94 129 SER A N 1
ATOM 973 C CA . SER A 1 129 ? -0.956 7.851 0.492 1.00 97.94 129 SER A CA 1
ATOM 974 C C . SER A 1 129 ? 0.036 8.064 1.638 1.00 97.94 129 SER A C 1
ATOM 976 O O . SER A 1 129 ? -0.088 7.431 2.695 1.00 97.94 129 SER A O 1
ATOM 978 N N . PRO A 1 130 ? 0.994 8.998 1.492 1.00 97.31 130 PRO A N 1
ATOM 979 C CA . PRO A 1 130 ? 1.841 9.414 2.603 1.00 97.31 130 PRO A CA 1
ATOM 980 C C . PRO A 1 130 ? 1.025 9.871 3.819 1.00 97.31 130 PRO A C 1
ATOM 982 O O . PRO A 1 130 ? 1.331 9.476 4.942 1.00 97.31 130 PRO A O 1
ATOM 985 N N . ALA A 1 131 ? -0.056 10.634 3.610 1.00 98.00 131 ALA A N 1
ATOM 986 C CA . ALA A 1 131 ? -0.934 11.088 4.690 1.00 98.00 131 ALA A CA 1
ATOM 987 C C . ALA A 1 131 ? -1.603 9.916 5.428 1.00 98.00 131 ALA A C 1
ATOM 989 O O . ALA A 1 131 ? -1.634 9.904 6.661 1.00 98.00 131 ALA A O 1
ATOM 990 N N . ALA A 1 132 ? -2.068 8.897 4.696 1.00 98.44 132 ALA A N 1
ATOM 991 C CA . ALA A 1 132 ? -2.626 7.686 5.288 1.00 98.44 132 ALA A CA 1
ATOM 992 C C . ALA A 1 132 ? -1.566 6.913 6.085 1.00 98.44 132 ALA A C 1
ATOM 994 O O . ALA A 1 132 ? -1.820 6.543 7.228 1.00 98.44 132 ALA A O 1
ATOM 995 N N . PHE A 1 133 ? -0.354 6.736 5.555 1.00 98.50 133 PHE A N 1
ATOM 996 C CA . PHE A 1 133 ? 0.723 6.072 6.296 1.00 98.50 133 PHE A CA 1
ATOM 997 C C . PHE A 1 133 ? 1.099 6.824 7.585 1.00 98.50 133 PHE A C 1
ATOM 999 O O . PHE A 1 133 ? 1.251 6.210 8.642 1.00 98.50 133 PHE A O 1
ATOM 1006 N N . GLN A 1 134 ? 1.188 8.158 7.542 1.00 98.19 134 GLN A N 1
ATOM 1007 C CA . GLN A 1 134 ? 1.464 8.957 8.741 1.00 98.19 134 GLN A CA 1
ATOM 1008 C C . GLN A 1 134 ? 0.335 8.878 9.768 1.00 98.19 134 GLN A C 1
ATOM 1010 O O . GLN A 1 134 ? 0.605 8.787 10.965 1.00 98.19 134 GLN A O 1
ATOM 1015 N N . LYS A 1 135 ? -0.926 8.885 9.324 1.00 98.06 135 LYS A N 1
ATOM 1016 C CA . LYS A 1 135 ? -2.071 8.661 10.208 1.00 98.06 135 LYS A CA 1
ATOM 1017 C C . LYS A 1 135 ? -2.004 7.264 10.823 1.00 98.06 135 LYS A C 1
ATOM 1019 O O . LYS A 1 135 ? -2.032 7.172 12.042 1.00 98.06 135 LYS A O 1
ATOM 1024 N N . LEU A 1 136 ? -1.770 6.214 10.036 1.00 98.50 136 LEU A N 1
ATOM 1025 C CA . LEU A 1 136 ? -1.638 4.829 10.508 1.00 98.50 136 LEU A CA 1
ATOM 1026 C C . LEU A 1 136 ? -0.600 4.671 11.629 1.00 98.50 136 LEU A C 1
ATOM 1028 O O . LEU A 1 136 ? -0.870 4.005 12.625 1.00 98.50 136 LEU A O 1
ATOM 1032 N N . ARG A 1 137 ? 0.552 5.343 11.512 1.00 97.88 137 ARG A N 1
ATOM 1033 C CA . ARG A 1 137 ? 1.595 5.373 12.556 1.00 97.88 137 ARG A CA 1
ATOM 1034 C C . ARG A 1 137 ? 1.148 6.007 13.876 1.00 97.88 137 ARG A C 1
ATOM 1036 O O . ARG A 1 137 ? 1.781 5.760 14.898 1.00 97.88 137 ARG A O 1
ATOM 1043 N N . LYS A 1 138 ? 0.115 6.851 13.852 1.00 97.06 138 LYS A N 1
ATOM 1044 C CA . LYS A 1 138 ? -0.512 7.434 15.047 1.00 97.06 138 LYS A CA 1
ATOM 1045 C C . LYS A 1 138 ? -1.621 6.538 15.605 1.00 97.06 138 LYS A C 1
ATOM 1047 O O . LYS A 1 138 ? -1.900 6.615 16.794 1.00 97.06 138 LYS A O 1
ATOM 1052 N N . GLU A 1 139 ? -2.261 5.727 14.760 1.00 96.94 139 GLU A N 1
ATOM 1053 C CA . GLU A 1 139 ? -3.366 4.846 15.158 1.00 96.94 139 GLU A CA 1
ATOM 1054 C C . GLU A 1 139 ? -2.887 3.570 15.858 1.00 96.94 139 GLU A C 1
ATOM 1056 O O . GLU A 1 139 ? -3.526 3.112 16.803 1.00 96.94 139 GLU A O 1
ATOM 1061 N N . ILE A 1 140 ? -1.779 2.984 15.392 1.00 97.25 140 ILE A N 1
ATOM 1062 C CA . ILE A 1 140 ? -1.252 1.712 15.900 1.00 97.25 140 ILE A CA 1
ATOM 1063 C C . ILE A 1 140 ? 0.275 1.723 15.997 1.00 97.25 140 ILE A C 1
ATOM 1065 O O . ILE A 1 140 ? 0.966 2.436 15.266 1.00 97.25 140 ILE A O 1
ATOM 1069 N N . SER A 1 141 ? 0.813 0.847 16.844 1.00 97.50 141 SER A N 1
ATOM 1070 C CA . SER A 1 141 ? 2.246 0.553 16.865 1.00 97.50 141 SER A CA 1
ATOM 1071 C C . SER A 1 141 ? 2.655 -0.240 15.624 1.00 97.50 141 SER A C 1
ATOM 1073 O O . SER A 1 141 ? 2.079 -1.289 15.326 1.00 97.50 141 SER A O 1
ATOM 1075 N N . LEU A 1 142 ? 3.683 0.249 14.929 1.00 97.94 142 LEU A N 1
ATOM 1076 C CA . LEU A 1 142 ? 4.327 -0.436 13.811 1.00 97.94 142 LEU A CA 1
ATOM 1077 C C . LEU A 1 142 ? 5.741 -0.851 14.206 1.00 97.94 142 LEU A C 1
ATOM 1079 O O . LEU A 1 142 ? 6.592 -0.007 14.486 1.00 97.94 142 LEU A O 1
ATOM 1083 N N . GLU A 1 143 ? 5.992 -2.154 14.208 1.00 97.00 143 GLU A N 1
ATOM 1084 C CA . GLU A 1 143 ? 7.296 -2.724 14.533 1.00 97.00 143 GLU A CA 1
ATOM 1085 C C . GLU A 1 143 ? 8.060 -3.042 13.245 1.00 97.00 143 GLU A C 1
ATOM 1087 O O . GLU A 1 143 ? 7.534 -3.790 12.414 1.00 97.00 143 GLU A O 1
ATOM 1092 N N . PRO A 1 144 ? 9.289 -2.529 13.061 1.00 96.56 144 PRO A N 1
ATOM 1093 C CA . PRO A 1 144 ? 10.136 -2.922 11.944 1.00 96.56 144 PRO A CA 1
ATOM 1094 C C . PRO A 1 144 ? 10.401 -4.430 11.952 1.00 96.56 144 PRO A C 1
ATOM 1096 O O . PRO A 1 144 ? 10.648 -5.024 13.003 1.00 96.56 144 PRO A O 1
ATOM 1099 N N . VAL A 1 145 ? 10.375 -5.047 10.774 1.00 94.50 145 VAL A N 1
ATOM 1100 C CA . VAL A 1 145 ? 10.734 -6.456 10.579 1.00 94.50 145 VAL A CA 1
ATOM 1101 C C . VAL A 1 145 ? 11.680 -6.593 9.396 1.00 94.50 145 VAL A C 1
ATOM 1103 O O . VAL A 1 145 ? 11.594 -5.836 8.430 1.00 94.50 145 VAL A O 1
ATOM 1106 N N . THR A 1 146 ? 12.572 -7.573 9.475 1.00 90.69 146 THR A N 1
ATOM 1107 C CA . THR A 1 146 ? 13.523 -7.888 8.408 1.00 90.69 146 THR A CA 1
ATOM 1108 C C . THR A 1 146 ? 13.167 -9.248 7.838 1.00 90.69 146 THR A C 1
ATOM 1110 O O . THR A 1 146 ? 13.139 -10.228 8.575 1.00 90.69 146 THR A O 1
ATOM 1113 N N . LEU A 1 147 ? 12.902 -9.297 6.534 1.00 89.81 147 LEU A N 1
ATOM 1114 C CA . LEU A 1 147 ? 12.695 -10.526 5.773 1.00 89.81 147 LEU A CA 1
ATOM 1115 C C . LEU A 1 147 ? 13.639 -10.544 4.574 1.00 89.81 147 LEU A C 1
ATOM 1117 O O . LEU A 1 147 ? 13.942 -9.494 4.007 1.00 89.81 147 LEU A O 1
ATOM 1121 N N . GLN A 1 148 ? 14.063 -11.736 4.164 1.00 88.00 148 GLN A N 1
ATOM 1122 C CA . GLN A 1 148 ? 14.808 -11.922 2.922 1.00 88.00 148 GLN A CA 1
ATOM 1123 C C . GLN A 1 148 ? 13.821 -12.078 1.763 1.00 88.00 148 GLN A C 1
ATOM 1125 O O . GLN A 1 148 ? 13.367 -13.180 1.459 1.00 88.00 148 GLN A O 1
ATOM 1130 N N . LEU A 1 149 ? 13.472 -10.960 1.126 1.00 89.38 149 LEU A N 1
ATOM 1131 C CA . LEU A 1 149 ? 12.587 -10.931 -0.040 1.00 89.38 149 LEU A CA 1
ATOM 1132 C C . LEU A 1 149 ? 13.329 -10.373 -1.263 1.00 89.38 149 LEU A C 1
ATOM 1134 O O . LEU A 1 149 ? 14.279 -9.608 -1.091 1.00 89.38 149 LEU A O 1
ATOM 1138 N N . PRO A 1 150 ? 12.916 -10.735 -2.493 1.00 87.38 150 PRO A N 1
ATOM 1139 C CA . PRO A 1 150 ? 13.564 -10.250 -3.705 1.00 87.38 150 PRO A CA 1
ATOM 1140 C C . PRO A 1 150 ? 13.529 -8.723 -3.808 1.00 87.38 150 PRO A C 1
ATOM 1142 O O . PRO A 1 150 ? 12.466 -8.104 -3.747 1.00 87.38 150 PRO A O 1
ATOM 1145 N N . GLU A 1 151 ? 14.698 -8.126 -4.014 1.00 90.94 151 GLU A N 1
ATOM 1146 C CA . GLU A 1 151 ? 14.840 -6.700 -4.285 1.00 90.94 151 GLU A CA 1
ATOM 1147 C C . GLU A 1 151 ? 14.619 -6.405 -5.770 1.00 90.94 151 GLU A C 1
ATOM 1149 O O . GLU A 1 151 ? 15.181 -7.071 -6.650 1.00 90.94 151 GLU A O 1
ATOM 1154 N N . LEU A 1 152 ? 13.869 -5.346 -6.075 1.00 91.06 152 LEU A N 1
ATOM 1155 C CA . LEU A 1 152 ? 13.756 -4.870 -7.444 1.00 91.06 152 LEU A CA 1
ATOM 1156 C C . LEU A 1 152 ? 15.121 -4.384 -7.966 1.00 91.06 152 LEU A C 1
ATOM 1158 O O . LEU A 1 152 ? 15.800 -3.569 -7.342 1.00 91.06 152 LEU A O 1
ATOM 1162 N N . TRP A 1 153 ? 15.548 -4.914 -9.116 1.00 91.88 153 TRP A N 1
ATOM 1163 C CA . TRP A 1 153 ? 16.893 -4.702 -9.679 1.00 91.88 153 TRP A CA 1
ATOM 1164 C C . TRP A 1 153 ? 18.059 -5.049 -8.729 1.00 91.88 153 TRP A C 1
ATOM 1166 O O . TRP A 1 153 ? 19.169 -4.564 -8.947 1.00 91.88 153 TRP A O 1
ATOM 1176 N N . GLY A 1 154 ? 17.835 -5.861 -7.686 1.00 90.94 154 GLY A N 1
ATOM 1177 C CA . GLY A 1 154 ? 18.883 -6.266 -6.735 1.00 90.94 154 GLY A CA 1
ATOM 1178 C C . GLY A 1 154 ? 19.531 -5.110 -5.963 1.00 90.94 154 GLY A C 1
ATOM 1179 O O . GLY A 1 154 ? 20.677 -5.231 -5.540 1.00 90.94 154 GLY A O 1
ATOM 1180 N N . SER A 1 155 ? 18.863 -3.956 -5.905 1.00 90.81 155 SER A N 1
ATOM 1181 C CA . SER A 1 155 ? 19.357 -2.758 -5.212 1.00 90.81 155 SER A CA 1
ATOM 1182 C C . SER A 1 155 ? 18.234 -1.942 -4.569 1.00 90.81 155 SER A C 1
ATOM 1184 O O . SER A 1 155 ? 18.436 -0.786 -4.189 1.00 90.81 155 SER A O 1
ATOM 1186 N N . GLU A 1 156 ? 17.030 -2.508 -4.501 1.00 92.19 156 GLU A N 1
ATOM 1187 C CA . GLU A 1 156 ? 15.880 -1.857 -3.893 1.00 92.19 156 GLU A CA 1
ATOM 1188 C C . GLU A 1 156 ? 16.024 -1.849 -2.378 1.00 92.19 156 GLU A C 1
ATOM 1190 O O . GLU A 1 156 ? 16.093 -2.893 -1.738 1.00 92.19 156 GLU A O 1
ATOM 1195 N N . SER A 1 157 ? 15.980 -0.655 -1.798 1.00 89.88 157 SER A N 1
ATOM 1196 C CA . SER A 1 157 ? 15.884 -0.494 -0.354 1.00 89.88 157 SER A CA 1
ATOM 1197 C C . SER A 1 157 ? 14.418 -0.338 0.038 1.00 89.88 157 SER A C 1
ATOM 1199 O O . SER A 1 157 ? 13.793 0.679 -0.278 1.00 89.88 157 SER A O 1
ATOM 1201 N N . PHE A 1 158 ? 13.880 -1.348 0.723 1.00 94.94 158 PHE A N 1
ATOM 1202 C CA . PHE A 1 158 ? 12.556 -1.303 1.335 1.00 94.94 158 PHE A CA 1
ATOM 1203 C C . PHE A 1 158 ? 12.630 -1.663 2.823 1.00 94.94 158 PHE A C 1
ATOM 1205 O O . PHE A 1 158 ? 13.492 -2.426 3.256 1.00 94.94 158 PHE A O 1
ATOM 1212 N N . GLN A 1 159 ? 11.690 -1.131 3.599 1.00 96.75 159 GLN A N 1
ATOM 1213 C CA . GLN A 1 159 ? 11.492 -1.451 5.007 1.00 96.75 159 GLN A CA 1
ATOM 1214 C C . GLN A 1 159 ? 10.130 -2.111 5.180 1.00 96.75 159 GLN A C 1
ATOM 1216 O O . GLN A 1 159 ? 9.125 -1.629 4.653 1.00 96.75 159 GLN A O 1
ATOM 1221 N N . LEU A 1 160 ? 10.088 -3.196 5.950 1.00 97.81 160 LEU A N 1
ATOM 1222 C CA . LEU A 1 160 ? 8.837 -3.820 6.354 1.00 97.81 160 LEU A CA 1
ATOM 1223 C C . LEU A 1 160 ? 8.480 -3.460 7.788 1.00 97.81 160 LEU A C 1
ATOM 1225 O O . LEU A 1 160 ? 9.354 -3.323 8.649 1.00 97.81 160 LEU A O 1
ATOM 1229 N N . PHE A 1 161 ? 7.181 -3.373 8.042 1.00 98.12 161 PHE A N 1
ATOM 1230 C CA . PHE A 1 161 ? 6.616 -3.191 9.369 1.00 98.12 161 PHE A CA 1
ATOM 1231 C C . PHE A 1 161 ? 5.495 -4.193 9.601 1.00 98.12 161 PHE A C 1
ATOM 1233 O O . PHE A 1 161 ? 4.719 -4.482 8.692 1.00 98.12 161 PHE A O 1
ATOM 1240 N N . ARG A 1 162 ? 5.357 -4.675 10.834 1.00 97.38 162 ARG A N 1
ATOM 1241 C CA . ARG A 1 162 ? 4.172 -5.408 11.284 1.00 97.38 162 ARG A CA 1
ATOM 1242 C C . ARG A 1 162 ? 3.365 -4.555 12.255 1.00 97.38 162 ARG A C 1
ATOM 1244 O O . ARG A 1 162 ? 3.936 -3.855 13.088 1.00 97.38 162 ARG A O 1
ATOM 1251 N N . GLY A 1 163 ? 2.046 -4.652 12.168 1.00 97.25 163 GLY A N 1
ATOM 1252 C CA . GLY A 1 163 ? 1.114 -4.008 13.088 1.00 97.25 163 GLY A CA 1
ATOM 1253 C C . GLY A 1 163 ? 0.001 -4.961 13.505 1.00 97.25 163 GLY A C 1
ATOM 1254 O O . GLY A 1 163 ? -0.302 -5.926 12.799 1.00 97.25 163 GLY A O 1
ATOM 1255 N N . LEU A 1 164 ? -0.612 -4.688 14.654 1.00 97.06 164 LEU A N 1
ATOM 1256 C CA . LEU A 1 164 ? -1.821 -5.365 15.115 1.00 97.06 164 LEU A CA 1
ATOM 1257 C C . LEU A 1 164 ? -2.952 -4.339 15.196 1.00 97.06 164 LEU A C 1
ATOM 1259 O O . LEU A 1 164 ? -2.841 -3.345 15.907 1.00 97.06 164 LEU A O 1
ATOM 1263 N N . VAL A 1 165 ? -4.027 -4.580 14.453 1.00 96.81 165 VAL A N 1
ATOM 1264 C CA . VAL A 1 165 ? -5.185 -3.689 14.343 1.00 96.81 165 VAL A CA 1
ATOM 1265 C C . VAL A 1 165 ? -6.351 -4.274 15.121 1.00 96.81 165 VAL A C 1
ATOM 1267 O O . VAL A 1 165 ? -6.671 -5.448 14.947 1.00 96.81 165 VAL A O 1
ATOM 1270 N N . THR A 1 166 ? -7.016 -3.453 15.933 1.00 93.44 166 THR A N 1
ATOM 1271 C CA . THR A 1 166 ? -8.310 -3.796 16.536 1.00 93.44 166 THR A CA 1
ATOM 1272 C C . THR A 1 166 ? -9.444 -3.426 15.574 1.00 93.44 166 THR A C 1
ATOM 1274 O O . THR A 1 166 ? -9.607 -2.272 15.171 1.00 93.44 166 THR A O 1
ATOM 1277 N N . VAL A 1 167 ? -10.201 -4.429 15.133 1.00 88.38 167 VAL A N 1
ATOM 1278 C CA . VAL A 1 167 ? -11.335 -4.239 14.214 1.00 88.38 167 VAL A CA 1
ATOM 1279 C C . VAL A 1 167 ? -12.607 -3.987 15.013 1.00 88.38 167 VAL A C 1
ATOM 1281 O O . VAL A 1 167 ? -13.334 -3.037 14.732 1.00 88.38 167 VAL A O 1
ATOM 1284 N N . ASP A 1 168 ? -12.809 -4.785 16.053 1.00 83.44 168 ASP A N 1
ATOM 1285 C CA . ASP A 1 168 ? -13.900 -4.705 17.021 1.00 83.44 168 ASP A CA 1
ATOM 1286 C C . ASP A 1 168 ? -13.375 -5.192 18.385 1.00 83.44 168 ASP A C 1
ATOM 1288 O O . ASP A 1 168 ? -12.218 -5.625 18.479 1.00 83.44 168 ASP A O 1
ATOM 1292 N N . ASN A 1 169 ? -14.207 -5.141 19.426 1.00 76.31 169 ASN A N 1
ATOM 1293 C CA . ASN A 1 169 ? -13.889 -5.695 20.741 1.00 76.31 169 ASN A CA 1
ATOM 1294 C C . ASN A 1 169 ? -13.378 -7.139 20.594 1.00 76.31 169 ASN A C 1
ATOM 1296 O O . ASN A 1 169 ? -14.046 -7.994 20.015 1.00 76.31 169 ASN A O 1
ATOM 1300 N N . ASP A 1 170 ? -12.155 -7.376 21.073 1.00 84.31 170 ASP A N 1
ATOM 1301 C CA . ASP A 1 170 ? -11.424 -8.651 21.032 1.00 84.31 170 ASP A CA 1
ATOM 1302 C C . ASP A 1 170 ? -11.069 -9.211 19.636 1.00 84.31 170 ASP A C 1
ATOM 1304 O O . ASP A 1 170 ? -10.407 -10.249 19.535 1.00 84.31 170 ASP A O 1
ATOM 1308 N N . ILE A 1 171 ? -11.420 -8.522 18.542 1.00 92.38 171 ILE A N 1
ATOM 1309 C CA . ILE A 1 171 ? -11.039 -8.929 17.184 1.00 92.38 171 ILE A CA 1
ATOM 1310 C C . ILE A 1 171 ? -9.794 -8.168 16.750 1.00 92.38 171 ILE A C 1
ATOM 1312 O O . ILE A 1 171 ? -9.841 -6.985 16.401 1.00 92.38 171 ILE A O 1
ATOM 1316 N N . PHE A 1 172 ? -8.681 -8.895 16.683 1.00 94.81 172 PHE A N 1
ATOM 1317 C CA . PHE A 1 172 ? -7.411 -8.374 16.201 1.00 94.81 172 PHE A CA 1
ATOM 1318 C C . PHE A 1 172 ? -7.035 -8.955 14.836 1.00 94.81 172 PHE A C 1
ATOM 1320 O O . PHE A 1 172 ? -7.228 -10.142 14.550 1.00 94.81 172 PHE A O 1
ATOM 1327 N N . ARG A 1 173 ? -6.465 -8.109 13.979 1.00 96.81 173 ARG A N 1
ATOM 1328 C CA . ARG A 1 173 ? -5.948 -8.478 12.660 1.00 96.81 173 ARG A CA 1
ATOM 1329 C C . ARG A 1 173 ? -4.523 -7.967 12.514 1.00 96.81 173 ARG A C 1
ATOM 1331 O O . ARG A 1 173 ? -4.247 -6.793 12.733 1.00 96.81 173 ARG A O 1
ATOM 1338 N N . LYS A 1 174 ? -3.601 -8.865 12.168 1.00 96.50 174 LYS A N 1
ATOM 1339 C CA . LYS A 1 174 ? -2.226 -8.484 11.818 1.00 96.50 174 LYS A CA 1
ATOM 1340 C C . LYS A 1 174 ? -2.256 -7.742 10.489 1.00 96.50 174 LYS A C 1
ATOM 1342 O O . LYS A 1 174 ? -3.038 -8.126 9.634 1.00 96.50 174 LYS A O 1
ATOM 1347 N N . ILE A 1 175 ? -1.396 -6.760 10.285 1.00 98.12 175 ILE A N 1
ATOM 1348 C CA . ILE A 1 175 ? -1.103 -6.210 8.959 1.00 98.12 175 ILE A CA 1
ATOM 1349 C C . ILE A 1 175 ? 0.408 -6.151 8.772 1.00 98.12 175 ILE A C 1
ATOM 1351 O O . ILE A 1 175 ? 1.154 -6.023 9.747 1.00 98.12 175 ILE A O 1
ATOM 1355 N N . VAL A 1 176 ? 0.845 -6.236 7.521 1.00 98.38 176 VAL A N 1
ATOM 1356 C CA . VAL A 1 176 ? 2.233 -6.004 7.126 1.00 98.38 176 VAL A CA 1
ATOM 1357 C C . VAL A 1 176 ? 2.251 -4.832 6.165 1.00 98.38 176 VAL A C 1
ATOM 1359 O O . VAL A 1 176 ? 1.419 -4.753 5.265 1.00 98.38 176 VAL A O 1
ATOM 1362 N N . LEU A 1 177 ? 3.178 -3.912 6.383 1.00 98.50 177 LEU A N 1
ATOM 1363 C CA . LEU A 1 177 ? 3.377 -2.745 5.544 1.00 98.50 177 LEU A CA 1
ATOM 1364 C C . LEU A 1 177 ? 4.765 -2.792 4.941 1.00 98.50 177 LEU A C 1
ATOM 1366 O O . LEU A 1 177 ? 5.713 -3.230 5.594 1.00 98.50 177 LEU A O 1
ATOM 1370 N N . ARG A 1 178 ? 4.880 -2.251 3.739 1.00 98.25 178 ARG A N 1
ATOM 1371 C CA . ARG A 1 178 ? 6.148 -1.988 3.081 1.00 98.25 178 ARG A CA 1
ATOM 1372 C C . ARG A 1 178 ? 6.250 -0.510 2.759 1.00 98.25 178 ARG A C 1
ATOM 1374 O O . ARG A 1 178 ? 5.358 0.049 2.129 1.00 98.25 178 ARG A O 1
ATOM 1381 N N . GLU A 1 179 ? 7.353 0.096 3.160 1.00 98.25 179 GLU A N 1
ATOM 1382 C CA . GLU A 1 179 ? 7.823 1.372 2.633 1.00 98.25 179 GLU A CA 1
ATOM 1383 C C . GLU A 1 179 ? 8.960 1.081 1.653 1.00 98.25 179 GLU A C 1
ATOM 1385 O O . GLU A 1 179 ? 9.914 0.394 2.011 1.00 98.25 179 GLU A O 1
ATOM 1390 N N . SER A 1 180 ? 8.867 1.571 0.419 1.00 97.31 180 SER A N 1
ATOM 1391 C CA . SER A 1 180 ? 9.943 1.448 -0.572 1.00 97.31 180 SER A CA 1
ATOM 1392 C C . SER A 1 180 ? 10.137 2.758 -1.330 1.00 97.31 180 SER A C 1
ATOM 1394 O O . SER A 1 180 ? 9.244 3.608 -1.376 1.00 97.31 180 SER A O 1
ATOM 1396 N N . ARG A 1 181 ? 11.321 2.936 -1.917 1.00 95.69 181 ARG A N 1
ATOM 1397 C CA . ARG A 1 181 ? 11.683 4.145 -2.663 1.00 95.69 181 ARG A CA 1
ATOM 1398 C C . ARG A 1 181 ? 11.109 4.115 -4.073 1.00 95.69 181 ARG A C 1
ATOM 1400 O O . ARG A 1 181 ? 11.145 3.096 -4.757 1.00 95.69 181 ARG A O 1
ATOM 1407 N N . VAL A 1 182 ? 10.638 5.261 -4.548 1.00 95.31 182 VAL A N 1
ATOM 1408 C CA . VAL A 1 182 ? 10.249 5.449 -5.946 1.00 95.31 182 VAL A CA 1
ATOM 1409 C C . VAL A 1 182 ? 11.507 5.375 -6.814 1.00 95.31 182 VAL A C 1
ATOM 1411 O O . VAL A 1 182 ? 12.504 6.058 -6.566 1.00 95.31 182 VAL A O 1
ATOM 1414 N N . ALA A 1 183 ? 11.470 4.545 -7.852 1.00 95.19 183 ALA A N 1
ATOM 1415 C CA . ALA A 1 183 ? 12.561 4.453 -8.813 1.00 95.19 183 ALA A CA 1
ATOM 1416 C C . ALA A 1 183 ? 12.322 5.419 -9.975 1.00 95.19 183 ALA A C 1
ATOM 1418 O O . ALA A 1 183 ? 11.227 5.468 -10.535 1.00 95.19 183 ALA A O 1
ATOM 1419 N N . GLN A 1 184 ? 13.349 6.152 -10.391 1.00 95.00 184 GLN A N 1
ATOM 1420 C CA . GLN A 1 184 ? 13.327 6.854 -11.666 1.00 95.00 184 GLN A CA 1
ATOM 1421 C C . GLN A 1 184 ? 13.735 5.886 -12.777 1.00 95.00 184 GLN A C 1
ATOM 1423 O O . GLN A 1 184 ? 14.799 5.263 -12.700 1.00 95.00 184 GLN A O 1
ATOM 1428 N N . VAL A 1 185 ? 12.912 5.777 -13.818 1.00 95.00 185 VAL A N 1
ATOM 1429 C CA . VAL A 1 185 ? 13.129 4.857 -14.941 1.00 95.00 185 VAL A CA 1
ATOM 1430 C C . VAL A 1 185 ? 13.063 5.578 -16.280 1.00 95.00 185 VAL A C 1
ATOM 1432 O O . VAL A 1 185 ? 12.325 6.546 -16.452 1.00 95.00 185 VAL A O 1
ATOM 1435 N N . ASP A 1 186 ? 13.797 5.063 -17.265 1.00 92.00 186 ASP A N 1
ATOM 1436 C CA . ASP A 1 186 ? 13.618 5.478 -18.656 1.00 92.00 186 ASP A CA 1
ATOM 1437 C C . ASP A 1 186 ? 12.254 4.962 -19.169 1.00 92.00 186 ASP A C 1
ATOM 1439 O O . ASP A 1 186 ? 12.026 3.748 -19.206 1.00 92.00 186 ASP A O 1
ATOM 1443 N N . PRO A 1 187 ? 11.331 5.839 -19.609 1.00 87.88 187 PRO A N 1
ATOM 1444 C CA . PRO A 1 187 ? 9.986 5.434 -20.021 1.00 87.88 187 PRO A CA 1
ATOM 1445 C C . PRO A 1 187 ? 9.946 4.568 -21.294 1.00 87.88 187 PRO A C 1
ATOM 1447 O O . PRO A 1 187 ? 8.899 3.994 -21.608 1.00 87.88 187 PRO A O 1
ATOM 1450 N N . ARG A 1 188 ? 11.045 4.482 -22.056 1.00 88.06 188 ARG A N 1
ATOM 1451 C CA . ARG A 1 188 ? 11.137 3.730 -23.319 1.00 88.06 188 ARG A CA 1
ATOM 1452 C C . ARG A 1 188 ? 11.533 2.275 -23.099 1.00 88.06 188 ARG A C 1
ATOM 1454 O O . ARG A 1 188 ? 11.047 1.405 -23.817 1.00 88.06 188 ARG A O 1
ATOM 1461 N N . ASN A 1 189 ? 12.425 2.016 -22.145 1.00 90.94 189 ASN A N 1
ATOM 1462 C CA . ASN A 1 189 ? 13.019 0.691 -21.920 1.00 90.94 189 ASN A CA 1
ATOM 1463 C C . ASN A 1 189 ? 12.910 0.194 -20.467 1.00 90.94 189 ASN A C 1
ATOM 1465 O O . ASN A 1 189 ? 13.346 -0.919 -20.188 1.00 90.94 189 ASN A O 1
ATOM 1469 N N . PHE A 1 190 ? 12.324 0.992 -19.569 1.00 92.56 190 PHE A N 1
ATOM 1470 C CA . PHE A 1 190 ? 12.094 0.673 -18.158 1.00 92.56 190 PHE A CA 1
ATOM 1471 C C . PHE A 1 190 ? 13.373 0.369 -17.358 1.00 92.56 190 PHE A C 1
ATOM 1473 O O . PHE A 1 190 ? 13.338 -0.307 -16.332 1.00 92.56 190 PHE A O 1
ATOM 1480 N N . ARG A 1 191 ? 14.533 0.855 -17.819 1.00 93.44 191 ARG A N 1
ATOM 1481 C CA . ARG A 1 191 ? 15.786 0.724 -17.071 1.00 93.44 191 ARG A CA 1
ATOM 1482 C C . ARG A 1 191 ? 15.814 1.707 -15.913 1.00 93.44 191 ARG A C 1
ATOM 1484 O O . ARG A 1 191 ? 15.501 2.886 -16.094 1.00 93.44 191 ARG A O 1
ATOM 1491 N N . LEU A 1 192 ? 16.250 1.214 -14.756 1.00 95.06 192 LEU A N 1
ATOM 1492 C CA . LEU A 1 192 ? 16.553 2.029 -13.588 1.00 95.06 192 LEU A CA 1
ATOM 1493 C C . LEU A 1 192 ? 17.601 3.088 -13.951 1.00 95.06 192 LEU A C 1
ATOM 1495 O O . LEU A 1 192 ? 18.671 2.765 -14.465 1.00 95.06 192 LEU A O 1
ATOM 1499 N N . GLN A 1 193 ? 17.280 4.348 -13.675 1.00 94.75 193 GLN A N 1
ATOM 1500 C CA . GLN A 1 193 ? 18.207 5.473 -13.779 1.00 94.75 193 GLN A CA 1
ATOM 1501 C C . GLN A 1 193 ? 18.789 5.809 -12.405 1.00 94.75 193 GLN A C 1
ATOM 1503 O O . GLN A 1 193 ? 20.003 5.930 -12.262 1.00 94.75 193 GLN A O 1
ATOM 1508 N N . LYS A 1 194 ? 17.921 5.949 -11.395 1.00 94.06 194 LYS A N 1
ATOM 1509 C CA . LYS A 1 194 ? 18.294 6.165 -9.990 1.00 94.06 194 LYS A CA 1
ATOM 1510 C C . LYS A 1 194 ? 17.123 5.872 -9.054 1.00 94.06 194 LYS A C 1
ATOM 1512 O O . LYS A 1 194 ? 15.972 5.897 -9.479 1.00 94.06 194 LYS A O 1
ATOM 1517 N N . TRP A 1 195 ? 17.414 5.682 -7.773 1.00 94.38 195 TRP A N 1
ATOM 1518 C CA . TRP A 1 195 ? 16.418 5.746 -6.701 1.00 94.38 195 TRP A CA 1
ATOM 1519 C C . TRP A 1 195 ? 16.197 7.206 -6.288 1.00 94.38 195 TRP A C 1
ATOM 1521 O O . TRP A 1 195 ? 17.166 7.956 -6.161 1.00 94.38 195 TRP A O 1
ATOM 1531 N N . THR A 1 196 ? 14.943 7.631 -6.118 1.00 92.50 196 THR A N 1
ATOM 1532 C CA . THR A 1 196 ? 14.596 9.001 -5.693 1.00 92.50 196 THR A CA 1
ATOM 1533 C C . THR A 1 196 ? 14.346 9.054 -4.191 1.00 92.50 196 THR A C 1
ATOM 1535 O O . THR A 1 196 ? 14.197 8.020 -3.543 1.00 92.50 196 THR A O 1
ATOM 1538 N N . ASP A 1 197 ? 14.323 10.243 -3.589 1.00 91.19 197 ASP A N 1
ATOM 1539 C CA . ASP A 1 197 ? 14.043 10.423 -2.151 1.00 91.19 197 ASP A CA 1
ATOM 1540 C C . ASP A 1 197 ? 12.557 10.264 -1.790 1.00 91.19 197 ASP A C 1
ATOM 1542 O O . ASP A 1 197 ? 12.193 10.332 -0.619 1.00 91.19 197 ASP A O 1
ATOM 1546 N N . LYS A 1 198 ? 11.691 10.022 -2.781 1.00 92.56 198 LYS A N 1
ATOM 1547 C CA . LYS A 1 198 ? 10.264 9.779 -2.563 1.00 92.56 198 LYS A CA 1
ATOM 1548 C C . LYS A 1 198 ? 10.030 8.324 -2.172 1.00 92.56 198 LYS A C 1
ATOM 1550 O O . LYS A 1 198 ? 10.616 7.420 -2.765 1.00 92.56 198 LYS A O 1
ATOM 1555 N N . SER A 1 199 ? 9.107 8.107 -1.243 1.00 95.81 199 SER A N 1
ATOM 1556 C CA . SER A 1 199 ? 8.638 6.778 -0.844 1.00 95.81 199 SER A CA 1
ATOM 1557 C C . SER A 1 199 ? 7.229 6.501 -1.366 1.00 95.81 199 SER A C 1
ATOM 1559 O O . SER A 1 199 ? 6.439 7.415 -1.613 1.00 95.81 199 SER A O 1
ATOM 1561 N N . TYR A 1 200 ? 6.892 5.223 -1.492 1.00 97.56 200 TYR A N 1
ATOM 1562 C CA . TYR A 1 200 ? 5.522 4.738 -1.603 1.00 97.56 200 TYR A CA 1
ATOM 1563 C C . TYR A 1 200 ? 5.280 3.629 -0.575 1.00 97.56 200 TYR A C 1
ATOM 1565 O O . TYR A 1 200 ? 6.220 3.016 -0.064 1.00 97.56 200 TYR A O 1
ATOM 1573 N N . TYR A 1 201 ? 4.004 3.393 -0.274 1.00 98.62 201 TYR A N 1
ATOM 1574 C CA . TYR A 1 201 ? 3.583 2.536 0.828 1.00 98.62 201 TYR A CA 1
ATOM 1575 C C . TYR A 1 201 ? 2.593 1.482 0.347 1.00 98.62 201 TYR A C 1
ATOM 1577 O O . TYR A 1 201 ? 1.643 1.800 -0.373 1.00 98.62 201 TYR A O 1
ATOM 1585 N N . GLU A 1 202 ? 2.796 0.245 0.780 1.00 98.75 202 GLU A N 1
ATOM 1586 C CA . GLU A 1 202 ? 1.949 -0.903 0.467 1.00 98.75 202 GLU A CA 1
ATOM 1587 C C . GLU A 1 202 ? 1.473 -1.578 1.757 1.00 98.75 202 GLU A C 1
ATOM 1589 O O . GLU A 1 202 ? 2.269 -1.778 2.673 1.00 98.75 202 GLU A O 1
ATOM 1594 N N . VAL A 1 203 ? 0.197 -1.973 1.820 1.00 98.75 203 VAL A N 1
ATOM 1595 C CA . VAL A 1 203 ? -0.257 -3.028 2.743 1.00 98.75 203 VAL A CA 1
ATOM 1596 C C . VAL A 1 203 ? -0.050 -4.358 2.035 1.00 98.75 203 VAL A C 1
ATOM 1598 O O . VAL A 1 203 ? -0.732 -4.667 1.058 1.00 98.75 203 VAL A O 1
ATOM 1601 N N . CYS A 1 204 ? 0.899 -5.149 2.523 1.00 98.31 204 CYS A N 1
ATOM 1602 C CA . CYS A 1 204 ? 1.224 -6.437 1.936 1.00 98.31 204 CYS A CA 1
ATOM 1603 C C . CYS A 1 204 ? 0.085 -7.434 2.185 1.00 98.31 204 CYS A C 1
ATOM 1605 O O . CYS A 1 204 ? -0.356 -7.642 3.323 1.00 98.31 204 CYS A O 1
ATOM 1607 N N . SER A 1 205 ? -0.365 -8.071 1.106 1.00 96.31 205 SER A N 1
ATOM 1608 C CA . SER A 1 205 ? -1.445 -9.063 1.105 1.00 96.31 205 SER A CA 1
ATOM 1609 C C . SER A 1 205 ? -0.975 -10.458 0.685 1.00 96.31 205 SER A C 1
ATOM 1611 O O . SER A 1 205 ? -1.767 -11.398 0.733 1.00 96.31 205 SER A O 1
ATOM 1613 N N . ASP A 1 206 ? 0.265 -10.614 0.216 1.00 95.62 206 ASP A N 1
ATOM 1614 C CA . ASP A 1 206 ? 0.784 -11.897 -0.264 1.00 95.62 206 ASP A CA 1
ATOM 1615 C C . ASP A 1 206 ? 1.002 -12.884 0.898 1.00 95.62 206 ASP A C 1
ATOM 1617 O O . ASP A 1 206 ? 1.675 -12.517 1.870 1.00 95.62 206 ASP A O 1
ATOM 1621 N N . PRO A 1 207 ? 0.465 -14.121 0.838 1.00 93.81 207 PRO A N 1
ATOM 1622 C CA . PRO A 1 207 ? 0.579 -15.081 1.933 1.00 93.81 207 PRO A CA 1
ATOM 1623 C C . PRO A 1 207 ? 2.030 -15.445 2.253 1.00 93.81 207 PRO A C 1
ATOM 1625 O O . PRO A 1 207 ? 2.358 -15.609 3.427 1.00 93.81 207 PRO A O 1
ATOM 1628 N N . ALA A 1 208 ? 2.916 -15.477 1.251 1.00 93.75 208 ALA A N 1
ATOM 1629 C CA . ALA A 1 208 ? 4.319 -15.837 1.434 1.00 93.75 208 ALA A CA 1
ATOM 1630 C C . ALA A 1 208 ? 5.036 -14.873 2.393 1.00 93.75 208 ALA A C 1
ATOM 1632 O O . ALA A 1 208 ? 5.910 -15.286 3.154 1.00 93.75 208 ALA A O 1
ATOM 1633 N N . ILE A 1 209 ? 4.636 -13.595 2.421 1.00 95.69 209 ILE A N 1
ATOM 1634 C CA . ILE A 1 209 ? 5.188 -12.605 3.358 1.00 95.69 209 ILE A CA 1
ATOM 1635 C C . ILE A 1 209 ? 4.786 -12.949 4.800 1.00 95.69 209 ILE A C 1
ATOM 1637 O O . ILE A 1 209 ? 5.615 -12.892 5.709 1.00 95.69 209 ILE A O 1
ATOM 1641 N N . TYR A 1 210 ? 3.527 -13.333 5.028 1.00 94.94 210 TYR A N 1
ATOM 1642 C CA . TYR A 1 210 ? 3.045 -13.706 6.362 1.00 94.94 210 TYR A CA 1
ATOM 1643 C C . TYR A 1 210 ? 3.637 -15.044 6.826 1.00 94.94 210 TYR A C 1
ATOM 1645 O O . TYR A 1 210 ? 4.031 -15.164 7.985 1.00 94.94 210 TYR A O 1
ATOM 1653 N N . GLU A 1 211 ? 3.762 -16.023 5.930 1.00 93.25 211 GLU A N 1
ATOM 1654 C CA . GLU A 1 211 ? 4.385 -17.322 6.213 1.00 93.25 211 GLU A CA 1
ATOM 1655 C C . GLU A 1 211 ? 5.856 -17.178 6.632 1.00 93.25 211 GLU A C 1
ATOM 1657 O O . GLU A 1 211 ? 6.295 -17.794 7.612 1.00 93.25 211 GLU A O 1
ATOM 1662 N N . GLN A 1 212 ? 6.614 -16.309 5.954 1.00 92.56 212 GLN A N 1
ATOM 1663 C CA . GLN A 1 212 ? 7.992 -16.004 6.345 1.00 92.56 212 GLN A CA 1
ATOM 1664 C C . GLN A 1 212 ? 8.073 -15.331 7.724 1.00 92.56 212 GLN A C 1
ATOM 1666 O O . GLN A 1 212 ? 8.941 -15.687 8.520 1.00 92.56 212 GLN A O 1
ATOM 1671 N N . LEU A 1 213 ? 7.152 -14.415 8.058 1.00 90.25 213 LEU A N 1
ATOM 1672 C CA . LEU A 1 213 ? 7.127 -13.774 9.383 1.00 90.25 213 LEU A CA 1
ATOM 1673 C C . LEU A 1 213 ? 6.875 -14.759 10.524 1.00 90.25 213 LEU A C 1
ATOM 1675 O O . LEU A 1 213 ? 7.480 -14.625 11.591 1.00 90.25 213 LEU A O 1
ATOM 1679 N N . GLU A 1 214 ? 5.973 -15.720 10.332 1.00 88.56 214 GLU A N 1
ATOM 1680 C CA . GLU A 1 214 ? 5.709 -16.745 11.346 1.00 88.56 214 GLU A CA 1
ATOM 1681 C C . GLU A 1 214 ? 6.901 -17.705 11.487 1.00 88.56 214 GLU A C 1
ATOM 1683 O O . GLU A 1 214 ? 7.266 -18.071 12.607 1.00 88.56 214 GLU A O 1
ATOM 1688 N N . THR A 1 215 ? 7.573 -18.032 10.379 1.00 87.31 215 THR A N 1
ATOM 1689 C CA . THR A 1 215 ? 8.796 -18.850 10.388 1.00 87.31 215 THR A CA 1
ATOM 1690 C C . THR A 1 215 ? 9.926 -18.162 11.159 1.00 87.31 215 THR A C 1
ATOM 1692 O O . THR A 1 215 ? 10.512 -18.763 12.059 1.00 87.31 215 THR A O 1
ATOM 1695 N N . GLU A 1 216 ? 10.195 -16.883 10.882 1.00 83.62 216 GLU A N 1
ATOM 1696 C CA . GLU A 1 216 ? 11.206 -16.093 11.602 1.00 83.62 216 GLU A CA 1
ATOM 1697 C C . GLU A 1 216 ? 10.890 -15.976 13.100 1.00 83.62 216 GLU A C 1
ATOM 1699 O O . GLU A 1 216 ? 11.775 -16.127 13.944 1.00 83.62 216 GLU A O 1
ATOM 1704 N N . LYS A 1 217 ? 9.614 -15.781 13.464 1.00 81.19 217 LYS A N 1
ATOM 1705 C CA . LYS A 1 217 ? 9.188 -15.790 14.872 1.00 81.19 217 LYS A CA 1
ATOM 1706 C C . LYS A 1 217 ? 9.479 -17.121 15.559 1.00 81.19 217 LYS A C 1
ATOM 1708 O O . LYS A 1 217 ? 9.982 -17.114 16.681 1.00 81.19 217 LYS A O 1
ATOM 1713 N N . ALA A 1 218 ? 9.166 -18.241 14.911 1.00 79.56 218 ALA A N 1
ATOM 1714 C CA . ALA A 1 218 ? 9.417 -19.567 15.467 1.00 79.56 218 ALA A CA 1
ATOM 1715 C C . ALA A 1 218 ? 10.922 -19.823 15.658 1.00 79.56 218 ALA A C 1
ATOM 1717 O O . ALA A 1 218 ? 11.336 -20.320 16.705 1.00 79.56 218 ALA A O 1
ATOM 1718 N N . VAL A 1 219 ? 11.750 -19.420 14.687 1.00 79.75 219 VAL A N 1
ATOM 1719 C CA . VAL A 1 219 ? 13.215 -19.523 14.774 1.00 79.75 219 VAL A CA 1
ATOM 1720 C C . VAL A 1 219 ? 13.773 -18.647 15.896 1.00 79.75 219 VAL A C 1
ATOM 1722 O O . VAL A 1 219 ? 14.647 -19.095 16.637 1.00 79.75 219 VAL A O 1
ATOM 1725 N N . ALA A 1 220 ? 13.275 -17.419 16.056 1.00 78.62 220 ALA A N 1
ATOM 1726 C CA . ALA A 1 220 ? 13.689 -16.530 17.138 1.00 78.62 220 ALA A CA 1
ATOM 1727 C C . ALA A 1 220 ? 13.313 -17.089 18.522 1.00 78.62 220 ALA A C 1
ATOM 1729 O O . ALA A 1 220 ? 14.151 -17.083 19.419 1.00 78.62 220 ALA A O 1
ATOM 1730 N N . ALA A 1 221 ? 12.099 -17.629 18.677 1.00 77.44 221 ALA A N 1
ATOM 1731 C CA . ALA A 1 221 ? 11.634 -18.236 19.926 1.00 77.44 221 ALA A CA 1
ATOM 1732 C C . ALA A 1 221 ? 12.387 -19.529 20.289 1.00 77.44 221 ALA A C 1
ATOM 1734 O O . ALA A 1 221 ? 12.569 -19.826 21.461 1.00 77.44 221 ALA A O 1
ATOM 1735 N N . ALA A 1 222 ? 12.858 -20.294 19.301 1.00 72.75 222 ALA A N 1
ATOM 1736 C CA . ALA A 1 222 ? 13.687 -21.477 19.540 1.00 72.75 222 ALA A CA 1
ATOM 1737 C C . ALA A 1 222 ? 15.135 -21.140 19.955 1.00 72.75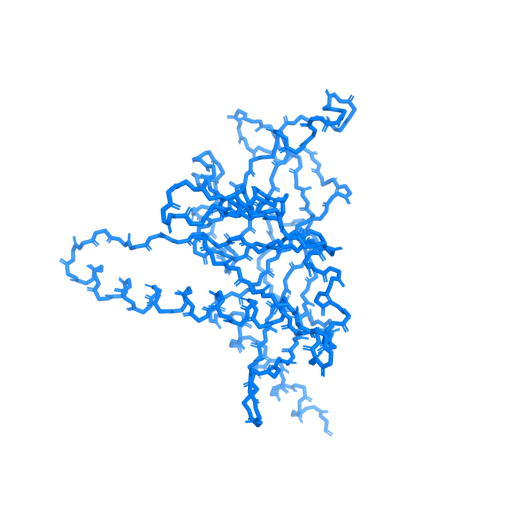 222 ALA A C 1
ATOM 1739 O O . ALA A 1 222 ? 15.869 -22.024 20.395 1.00 72.75 222 ALA A O 1
ATOM 1740 N N . ARG A 1 223 ? 15.569 -19.885 19.775 1.00 72.62 223 ARG A N 1
ATOM 1741 C CA . ARG A 1 223 ? 16.907 -19.391 20.144 1.00 72.62 223 ARG A CA 1
ATOM 1742 C C . ARG A 1 223 ? 16.943 -18.690 21.510 1.00 72.62 223 ARG A C 1
ATOM 1744 O O . ARG A 1 223 ? 18.042 -18.377 21.965 1.00 72.62 223 ARG A O 1
ATOM 1751 N N . SER A 1 224 ? 15.785 -18.416 22.116 1.00 60.09 224 SER A N 1
ATOM 1752 C CA . SER A 1 224 ? 15.621 -17.784 23.438 1.00 60.09 224 SER A CA 1
ATOM 1753 C C . SER A 1 224 ? 15.365 -18.812 24.528 1.00 60.09 224 SER A C 1
ATOM 1755 O O . SER A 1 224 ? 15.958 -18.662 25.616 1.00 60.09 224 SER A O 1
#

Radius of gyration: 18.61 Å; chains: 1; bounding box: 51×44×47 Å

pLDDT: mean 91.82, std 7.89, range [59.97, 98.75]

Foldseek 3Di:
DDDDDDDPPDQPCRLVLVLVVLLVVLVVQVVVQVVQVVVVHDGDKWFWEFEDDPDDWDWDDPDPDIDTHDPRVVRRVLNRDAAPLVCVVPVVVPFLAQKAKAAADDCVVQPPNRSVRIHIGGISWYWYDPNSVVSNVVRWPWAWDDDPGDADVNPWDKIKTKTWGDNDVVDIDIWMKMKTFHFYAHSPPRDTPDTDPDIIMTTRNRVVVVVRVVVVVVVVVVVD